Protein AF-A0A812VKS5-F1 (afdb_monomer_lite)

Radius of gyration: 19.55 Å; chains: 1; bounding box: 47×55×47 Å

Sequence (262 aa):
MAFNDPPGEMLHIVLSLLRARLVDVDRLVSVAGSMTALNLLTAVNPRRLHFFDMNPCAILWGKMLCELILLSSTPQEFISRLFARSVAEFECDAGQLTFRNQEKFLLRPVSAAMREETRQALSDEAASVYLHILSGYQDGAVRDGWNTPRIVPCEDRRRLRHSTRCADALELVDDLEHLSFPNDICPTGYRGDGIASFHYGEGWLASSWLYAEVRRKLQETQPTWSSQVDFPAAGPEDLLPDLAGACESPITLLSLDFKQVA

Foldseek 3Di:
DADDDQVVVLVVVLVVCQVVVVAEEQEDEEEQQHVSVLLNLLRHQYLAYAYEYQDVLSLLVSLLLLLLLLVDLALQSSVCLLLQFRQPVCCVVPNHDEPVCQVVRLPDDHDPVSPVVSLVSDDPSSSVSCVPPRVCQSVVQQDPPDLARHETAADPSVVCPPPPPPVVVPPPPPPPPPDPDPPPPPVPPDDPRRYRYPHQCDRCNVTSVSSVSSSVSCVSNVYHYYYSADPPVHDVQSRDPVNPPDDDDCPVVVPPDPPPRD

Secondary structure (DSSP, 8-state):
------HHHHHHHHHHHHHHT--EEEEEEEETTT-THHHHTTT-EEEEEEEEESSHHHHHHHHHHHHHHHH-SSHHHHHHHHHTS-HHHHHHHH-S--TTTHHHHHTSPP-HHHHHHHHHHS-HHHHHHIIIIIHHHHTT---TTSS-SEEESS--GGGGGG----GGGGSS-SS-TT----TT--TT---S--EEE--TTSGGGS-HHHHHHHHHHHHHH--EEEES--TTT--GGGG-TTTS--PPPGGGGTTTSSSS--

pLDDT: mean 78.16, std 23.02, range [28.75, 98.38]

Structure (mmCIF, N/CA/C/O backbone):
data_AF-A0A812VKS5-F1
#
_entry.id   AF-A0A812VKS5-F1
#
loop_
_atom_site.group_PDB
_atom_site.id
_atom_site.type_symbol
_atom_site.label_atom_id
_atom_site.label_alt_id
_atom_site.label_comp_id
_atom_site.label_asym_id
_atom_site.label_entity_id
_atom_site.label_seq_id
_atom_site.pdbx_PDB_ins_code
_atom_site.Cartn_x
_atom_site.Cartn_y
_atom_site.Cartn_z
_atom_site.occupancy
_atom_site.B_iso_or_equiv
_atom_site.auth_seq_id
_atom_site.auth_comp_id
_atom_site.auth_asym_id
_atom_site.auth_atom_id
_atom_site.pdbx_PDB_model_num
ATOM 1 N N . MET A 1 1 ? 7.504 11.772 -3.912 1.00 39.25 1 MET A N 1
ATOM 2 C CA . MET A 1 1 ? 6.627 10.815 -3.203 1.00 39.25 1 MET A CA 1
ATOM 3 C C . MET A 1 1 ? 5.219 10.929 -3.762 1.00 39.25 1 MET A C 1
ATOM 5 O O . MET A 1 1 ? 4.827 12.040 -4.094 1.00 39.25 1 MET A O 1
ATOM 9 N N . ALA A 1 2 ? 4.590 9.764 -3.956 1.00 36.12 2 ALA A N 1
ATOM 10 C CA . ALA A 1 2 ? 3.294 9.438 -4.559 1.00 36.12 2 ALA A CA 1
ATOM 11 C C . ALA A 1 2 ? 2.513 10.564 -5.257 1.00 36.12 2 ALA A C 1
ATOM 13 O O . ALA A 1 2 ? 1.832 11.356 -4.612 1.00 36.12 2 ALA A O 1
ATOM 14 N N . PHE A 1 3 ? 2.516 10.532 -6.590 1.00 44.06 3 PHE A N 1
ATOM 15 C CA . PHE A 1 3 ? 1.356 10.967 -7.360 1.00 44.06 3 PHE A CA 1
ATOM 16 C C . PHE A 1 3 ? 0.518 9.723 -7.628 1.00 44.06 3 PHE A C 1
ATOM 18 O O . PHE A 1 3 ? 1.035 8.723 -8.125 1.00 44.06 3 PHE A O 1
ATOM 25 N N . ASN A 1 4 ? -0.755 9.770 -7.253 1.00 51.66 4 ASN A N 1
ATOM 26 C CA . ASN A 1 4 ? -1.702 8.775 -7.716 1.00 51.66 4 ASN A CA 1
ATOM 27 C C . ASN A 1 4 ? -1.928 9.048 -9.202 1.00 51.66 4 ASN A C 1
ATOM 29 O O . ASN A 1 4 ? -2.463 10.105 -9.548 1.00 51.66 4 ASN A O 1
ATOM 33 N N . ASP A 1 5 ? -1.516 8.120 -10.069 1.00 54.59 5 ASP A N 1
ATOM 34 C CA . ASP A 1 5 ? -1.995 8.128 -11.450 1.00 54.59 5 ASP A CA 1
ATOM 35 C C . ASP A 1 5 ? -3.524 8.215 -11.408 1.00 54.59 5 ASP A C 1
ATOM 37 O O . ASP A 1 5 ? -4.136 7.597 -10.519 1.00 54.59 5 ASP A O 1
ATOM 41 N N . PRO A 1 6 ? -4.168 8.975 -12.311 1.00 63.75 6 PRO A N 1
ATOM 42 C CA . PRO A 1 6 ? -5.616 9.044 -12.345 1.00 63.75 6 PRO A CA 1
ATOM 43 C C . PRO A 1 6 ? -6.181 7.612 -12.299 1.00 63.75 6 PRO A C 1
ATOM 45 O O . PRO A 1 6 ? -5.872 6.806 -13.174 1.00 63.75 6 PRO A O 1
ATOM 48 N N . PRO A 1 7 ? -7.009 7.246 -11.302 1.00 65.06 7 PRO A N 1
ATOM 49 C CA . PRO A 1 7 ? -7.543 5.894 -11.148 1.00 65.06 7 PRO A CA 1
ATOM 50 C C . PRO A 1 7 ? -8.197 5.338 -12.419 1.00 65.06 7 PRO A C 1
ATOM 52 O O . PRO A 1 7 ? -8.197 4.129 -12.640 1.00 65.06 7 PRO A O 1
ATOM 55 N N . GLY A 1 8 ? -8.735 6.221 -13.272 1.00 73.62 8 GLY A N 1
ATOM 56 C CA . GLY A 1 8 ? -9.252 5.864 -14.592 1.00 73.62 8 GLY A CA 1
ATOM 57 C C . GLY A 1 8 ? -8.175 5.349 -15.552 1.00 73.62 8 GLY A C 1
ATOM 58 O O . GLY A 1 8 ? -8.416 4.356 -16.232 1.00 73.62 8 GLY A O 1
ATOM 59 N N . GLU A 1 9 ? -6.992 5.964 -15.573 1.00 79.44 9 GLU A N 1
ATOM 60 C CA . GLU A 1 9 ? -5.850 5.503 -16.369 1.00 79.44 9 GLU A CA 1
ATOM 61 C C . GLU A 1 9 ? -5.342 4.161 -15.853 1.00 79.44 9 GLU A C 1
ATOM 63 O O . GLU A 1 9 ? -5.193 3.225 -16.633 1.00 79.44 9 GLU A O 1
ATOM 68 N N . MET A 1 10 ? -5.182 4.010 -14.536 1.00 84.56 10 MET A N 1
ATOM 69 C CA . MET A 1 10 ? -4.736 2.742 -13.957 1.00 84.56 10 MET A CA 1
ATOM 70 C C . MET A 1 10 ? -5.710 1.596 -14.240 1.00 84.56 10 MET A C 1
ATOM 72 O O . MET A 1 10 ? -5.303 0.518 -14.674 1.00 84.56 10 MET A O 1
ATOM 76 N N . LEU A 1 11 ? -7.013 1.838 -14.072 1.00 84.38 11 LEU A N 1
ATOM 77 C CA . LEU A 1 11 ? -8.040 0.867 -14.436 1.00 84.38 11 LEU A CA 1
ATOM 78 C C . LEU A 1 11 ? -8.008 0.556 -15.939 1.00 84.38 11 LEU A C 1
ATOM 80 O O . LEU A 1 11 ? -8.118 -0.605 -16.327 1.00 84.38 11 LEU A O 1
ATOM 84 N N . HIS A 1 12 ? -7.840 1.572 -16.786 1.00 86.69 12 HIS A N 1
ATOM 85 C CA . HIS A 1 12 ? -7.733 1.388 -18.229 1.00 86.69 12 HIS A CA 1
ATOM 86 C C . HIS A 1 12 ? -6.519 0.531 -18.613 1.00 86.69 12 HIS A C 1
ATOM 88 O O . HIS A 1 12 ? -6.663 -0.375 -19.436 1.00 86.69 12 HIS A O 1
ATOM 94 N N . ILE A 1 13 ? -5.355 0.760 -17.997 1.00 89.62 13 ILE A N 1
ATOM 95 C CA . ILE A 1 13 ? -4.135 -0.030 -18.212 1.00 89.62 13 ILE A CA 1
ATOM 96 C C . ILE A 1 13 ? -4.381 -1.488 -17.814 1.00 89.62 13 ILE A C 1
ATOM 98 O O . ILE A 1 13 ? -4.171 -2.389 -18.626 1.00 89.62 13 ILE A O 1
ATOM 102 N N . VAL A 1 14 ? -4.901 -1.723 -16.606 1.00 90.62 14 VAL A N 1
ATOM 103 C CA . VAL A 1 14 ? -5.234 -3.064 -16.093 1.00 90.62 14 VAL A CA 1
ATOM 104 C C . VAL A 1 14 ? -6.181 -3.798 -17.049 1.00 90.62 14 VAL A C 1
ATOM 106 O O . VAL A 1 14 ? -5.896 -4.921 -17.469 1.00 90.62 14 VAL A O 1
ATOM 109 N N . LEU A 1 15 ? -7.280 -3.159 -17.461 1.00 89.75 15 LEU A N 1
ATOM 110 C CA . LEU A 1 15 ? -8.249 -3.757 -18.385 1.00 89.75 15 LEU A CA 1
ATOM 111 C C . LEU A 1 15 ? -7.653 -4.020 -19.773 1.00 89.75 15 LEU A C 1
ATOM 113 O O . LEU A 1 15 ? -7.973 -5.035 -20.396 1.00 89.75 15 LEU A O 1
ATOM 117 N N . SER A 1 16 ? -6.783 -3.133 -20.256 1.00 92.75 16 SER A N 1
ATOM 118 C CA . SER A 1 16 ? -6.118 -3.282 -21.551 1.00 92.75 16 SER A CA 1
ATOM 119 C C . SER A 1 16 ? -5.146 -4.460 -21.553 1.00 92.75 16 SER A C 1
ATOM 121 O O . SER A 1 16 ? -5.180 -5.263 -22.485 1.00 92.75 16 SER A O 1
ATOM 123 N N . LEU A 1 17 ? -4.351 -4.629 -20.490 1.00 92.75 17 LEU A N 1
ATOM 124 C CA . LEU A 1 17 ? -3.444 -5.770 -20.320 1.00 92.75 17 LEU A CA 1
ATOM 125 C C . LEU A 1 17 ? -4.210 -7.097 -20.279 1.00 92.75 17 LEU A C 1
ATOM 127 O O . LEU A 1 17 ? -3.874 -8.030 -21.014 1.00 92.75 17 LEU A O 1
ATOM 131 N N . LEU A 1 18 ? -5.290 -7.157 -19.491 1.00 91.75 18 LEU A N 1
ATOM 132 C CA . LEU A 1 18 ? -6.160 -8.334 -19.406 1.00 91.75 18 LEU A CA 1
ATOM 133 C C . LEU A 1 18 ? -6.784 -8.674 -20.766 1.00 91.75 18 LEU A C 1
ATOM 135 O O . LEU A 1 18 ? -6.754 -9.828 -21.196 1.00 91.75 18 LEU A O 1
ATOM 139 N N . ARG A 1 19 ? -7.309 -7.670 -21.481 1.00 94.31 19 ARG A N 1
ATOM 140 C CA . ARG A 1 19 ? -7.913 -7.854 -22.809 1.00 94.31 19 ARG A CA 1
ATOM 141 C C . ARG A 1 19 ? -6.893 -8.324 -23.846 1.00 94.31 19 ARG A C 1
ATOM 143 O O . ARG A 1 19 ? -7.220 -9.180 -24.666 1.00 94.31 19 ARG A O 1
ATOM 150 N N . ALA A 1 20 ? -5.682 -7.776 -23.811 1.00 94.25 20 ALA A N 1
ATOM 151 C CA . ALA A 1 20 ? -4.593 -8.150 -24.707 1.00 94.25 20 ALA A CA 1
ATOM 152 C C . ALA A 1 20 ? -3.932 -9.489 -24.332 1.00 94.25 20 ALA A C 1
ATOM 154 O O . ALA A 1 20 ? -3.102 -9.982 -25.091 1.00 94.25 20 ALA A O 1
ATOM 155 N N . ARG A 1 21 ? -4.306 -10.090 -23.190 1.00 93.25 21 ARG A N 1
ATOM 156 C CA . ARG A 1 21 ? -3.669 -11.285 -22.608 1.00 93.25 21 ARG A CA 1
ATOM 157 C C . ARG A 1 21 ? -2.170 -11.099 -22.350 1.00 93.25 21 ARG A C 1
ATOM 159 O O . ARG A 1 21 ? -1.414 -12.065 -22.353 1.00 93.25 21 ARG A O 1
ATOM 166 N N . LEU A 1 22 ? -1.752 -9.863 -22.088 1.00 92.19 22 LEU A N 1
ATOM 167 C CA . LEU A 1 22 ? -0.388 -9.511 -21.690 1.00 92.19 22 LEU A CA 1
ATOM 168 C C . LEU A 1 22 ? -0.273 -9.577 -20.164 1.00 92.19 22 LEU A C 1
ATOM 170 O O . LEU A 1 22 ? 0.000 -8.580 -19.501 1.00 92.19 22 LEU A O 1
ATOM 174 N N . VAL A 1 23 ? -0.590 -10.749 -19.612 1.00 93.62 23 VAL A N 1
ATOM 175 C CA . VAL A 1 23 ? -0.650 -10.969 -18.161 1.00 93.62 23 VAL A CA 1
ATOM 176 C C . VAL A 1 23 ? 0.665 -11.507 -17.620 1.00 93.62 23 VAL A C 1
ATOM 178 O O . VAL A 1 23 ? 1.094 -11.084 -16.558 1.00 93.62 23 VAL A O 1
ATOM 181 N N . ASP A 1 24 ? 1.363 -12.370 -18.349 1.00 95.56 24 ASP A N 1
ATOM 182 C CA . ASP A 1 24 ? 2.651 -12.899 -17.905 1.00 95.56 24 ASP A CA 1
ATOM 183 C C . ASP A 1 24 ? 3.779 -12.024 -18.450 1.00 95.56 24 ASP A C 1
ATOM 185 O O . ASP A 1 24 ? 3.897 -11.827 -19.661 1.00 95.56 24 ASP A O 1
ATOM 189 N N . VAL A 1 25 ? 4.603 -11.481 -17.553 1.00 93.81 25 VAL A N 1
ATOM 190 C CA . VAL A 1 25 ? 5.702 -10.578 -17.919 1.00 93.81 25 VAL A CA 1
ATOM 191 C C . VAL A 1 25 ? 7.005 -11.051 -17.285 1.00 93.81 25 VAL A C 1
ATO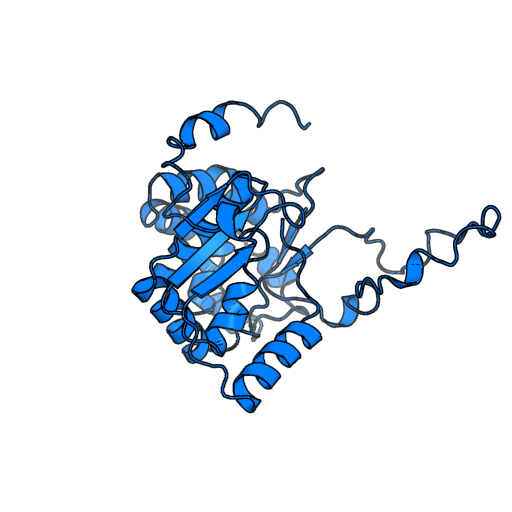M 193 O O . VAL A 1 25 ? 7.036 -11.509 -16.143 1.00 93.81 25 VAL A O 1
ATOM 196 N N . ASP A 1 26 ? 8.120 -10.942 -18.004 1.00 92.88 26 ASP A N 1
ATOM 197 C CA . ASP A 1 26 ? 9.416 -11.352 -17.450 1.00 92.88 26 ASP A CA 1
ATOM 198 C C . ASP A 1 26 ? 9.869 -10.426 -16.315 1.00 92.88 26 ASP A C 1
ATOM 200 O O . ASP A 1 26 ? 10.464 -10.872 -15.331 1.00 92.88 26 ASP A O 1
ATOM 204 N N . ARG A 1 27 ? 9.567 -9.130 -16.424 1.00 92.00 27 ARG A N 1
ATOM 205 C CA . ARG A 1 27 ? 9.946 -8.131 -15.429 1.00 92.00 27 ARG A CA 1
ATOM 206 C C . ARG A 1 27 ? 8.912 -7.014 -15.358 1.00 92.00 27 ARG A C 1
ATOM 208 O O . ARG A 1 27 ? 8.518 -6.477 -16.387 1.00 92.00 27 ARG A O 1
ATOM 215 N N . LEU A 1 28 ? 8.530 -6.638 -14.141 1.00 93.19 28 LEU A N 1
ATOM 216 C CA . LEU A 1 28 ? 7.813 -5.400 -13.849 1.00 93.19 28 LEU A CA 1
ATOM 217 C C . LEU A 1 28 ? 8.767 -4.455 -13.113 1.00 93.19 28 LEU A C 1
ATOM 219 O O . LEU A 1 28 ? 9.315 -4.817 -12.072 1.00 93.19 28 LEU A O 1
ATOM 223 N N . VAL A 1 29 ? 8.973 -3.264 -13.672 1.00 91.81 29 VAL A N 1
ATOM 224 C CA . VAL A 1 29 ? 9.830 -2.218 -13.103 1.00 91.81 29 VAL A CA 1
ATOM 225 C C . VAL A 1 29 ? 8.973 -0.991 -12.827 1.00 91.81 29 VAL A C 1
ATOM 227 O O . VAL A 1 29 ? 8.211 -0.579 -13.698 1.00 91.81 29 VAL A O 1
ATOM 230 N N . SER A 1 30 ? 9.057 -0.429 -11.623 1.00 91.19 30 SER A N 1
ATOM 231 C CA . SER A 1 30 ? 8.209 0.697 -11.220 1.00 91.19 30 SER A CA 1
ATOM 232 C C . SER A 1 30 ? 8.913 1.635 -10.257 1.00 91.19 30 SER A C 1
ATOM 234 O O . SER A 1 30 ? 9.732 1.213 -9.446 1.00 91.19 30 SER A O 1
ATOM 236 N N . VAL A 1 31 ? 8.502 2.901 -10.279 1.00 88.75 31 VAL A N 1
ATOM 237 C CA . VAL A 1 31 ? 8.891 3.869 -9.254 1.00 88.75 31 VAL A CA 1
ATOM 238 C C . VAL A 1 31 ? 8.334 3.428 -7.892 1.00 88.75 31 VAL A C 1
ATOM 240 O O . VAL A 1 31 ? 7.164 3.041 -7.799 1.00 88.75 31 VAL A O 1
ATOM 243 N N . ALA A 1 32 ? 9.155 3.462 -6.839 1.00 87.38 32 ALA A N 1
ATOM 244 C CA . ALA A 1 32 ? 8.762 3.058 -5.487 1.00 87.38 32 ALA A CA 1
ATOM 245 C C . ALA A 1 32 ? 7.828 4.081 -4.829 1.00 87.38 32 ALA A C 1
ATOM 247 O O . ALA A 1 32 ? 6.894 3.712 -4.123 1.00 87.38 32 ALA A O 1
ATOM 248 N N . GLY A 1 33 ? 8.042 5.376 -5.081 1.00 74.69 33 GLY A N 1
ATOM 249 C CA . GLY A 1 33 ? 7.334 6.450 -4.397 1.00 74.69 33 GLY A CA 1
ATOM 250 C C . GLY A 1 33 ? 5.809 6.441 -4.528 1.00 74.69 33 GLY A C 1
ATOM 251 O O . GLY A 1 33 ? 5.164 6.936 -3.608 1.00 74.69 33 GLY A O 1
ATOM 252 N N . SER A 1 34 ? 5.226 5.925 -5.617 1.00 69.50 34 SER A N 1
ATOM 253 C CA . SER A 1 34 ? 3.763 5.817 -5.786 1.00 69.50 34 SER A CA 1
ATOM 254 C C . SER A 1 34 ? 3.206 4.437 -5.448 1.00 69.50 34 SER A C 1
ATOM 256 O O . SER A 1 34 ? 2.005 4.303 -5.228 1.00 69.50 34 SER A O 1
ATOM 258 N N . MET A 1 35 ? 4.053 3.403 -5.433 1.00 83.81 35 MET A N 1
ATOM 259 C CA . MET A 1 35 ? 3.640 1.998 -5.354 1.00 83.81 35 MET A CA 1
ATOM 260 C C . MET A 1 35 ? 2.532 1.627 -6.362 1.00 83.81 35 MET A C 1
ATOM 262 O O . MET A 1 35 ? 1.803 0.654 -6.159 1.00 83.81 35 MET A O 1
ATOM 266 N N . THR A 1 36 ? 2.419 2.356 -7.483 1.00 82.69 36 THR A N 1
ATOM 267 C CA . THR A 1 36 ? 1.403 2.121 -8.521 1.00 82.69 36 THR A CA 1
ATOM 268 C C . THR A 1 36 ? 1.425 0.668 -9.011 1.00 82.69 36 THR A C 1
ATOM 270 O O . THR A 1 36 ? 0.373 0.086 -9.289 1.00 82.69 36 THR A O 1
ATOM 273 N N . ALA A 1 37 ? 2.609 0.045 -9.055 1.00 91.06 37 ALA A N 1
ATOM 274 C CA . ALA A 1 37 ? 2.777 -1.356 -9.430 1.00 91.06 37 ALA A CA 1
ATOM 275 C C . ALA A 1 37 ? 1.860 -2.320 -8.670 1.00 91.06 37 ALA A C 1
ATOM 277 O O . ALA A 1 37 ? 1.471 -3.332 -9.243 1.00 91.06 37 ALA A O 1
ATOM 278 N N . LEU A 1 38 ? 1.467 -2.018 -7.426 1.00 94.19 38 LEU A N 1
ATOM 279 C CA . LEU A 1 38 ? 0.545 -2.866 -6.665 1.00 94.19 38 LEU A CA 1
ATOM 280 C C . LEU A 1 38 ? -0.802 -3.035 -7.384 1.00 94.19 38 LEU A C 1
ATOM 282 O O . LEU A 1 38 ? -1.361 -4.128 -7.389 1.00 94.19 38 LEU A O 1
ATOM 286 N N . ASN A 1 39 ? -1.290 -1.996 -8.069 1.00 92.75 39 ASN A N 1
ATOM 287 C CA . ASN A 1 39 ? -2.481 -2.107 -8.910 1.00 92.75 39 ASN A CA 1
ATOM 288 C C . ASN A 1 39 ? -2.221 -2.956 -10.157 1.00 92.75 39 ASN A C 1
ATOM 290 O O . ASN A 1 39 ? -3.064 -3.771 -10.523 1.00 92.75 39 ASN A O 1
ATOM 294 N N . LEU A 1 40 ? -1.050 -2.831 -10.786 1.00 94.06 40 LEU A N 1
ATOM 295 C CA . LEU A 1 40 ? -0.693 -3.656 -11.945 1.00 94.06 40 LEU A CA 1
ATOM 296 C C . LEU A 1 40 ? -0.587 -5.139 -11.575 1.00 94.06 40 LEU A C 1
ATOM 298 O O . LEU A 1 40 ? -1.038 -5.987 -12.342 1.00 94.06 40 LEU A O 1
ATOM 302 N N . LEU A 1 41 ? -0.089 -5.462 -10.378 1.00 96.00 41 LEU A N 1
ATOM 303 C CA . LEU A 1 41 ? -0.018 -6.833 -9.860 1.00 96.00 41 LEU A CA 1
ATOM 304 C C . LEU A 1 41 ? -1.394 -7.508 -9.727 1.00 96.00 41 LEU A C 1
ATOM 306 O O . LEU A 1 41 ? -1.455 -8.726 -9.575 1.00 96.00 41 LEU A O 1
ATOM 310 N N . THR A 1 42 ? -2.506 -6.776 -9.838 1.00 95.06 42 THR A N 1
ATOM 311 C CA . THR A 1 42 ? -3.843 -7.388 -9.940 1.00 95.06 42 THR A CA 1
ATOM 312 C C . THR A 1 42 ? -4.110 -8.034 -11.304 1.00 95.06 42 THR A C 1
ATOM 314 O O . THR A 1 42 ? -4.932 -8.943 -11.392 1.00 95.06 42 THR A O 1
ATOM 317 N N . ALA A 1 43 ? -3.402 -7.611 -12.357 1.00 94.12 43 ALA A N 1
ATOM 318 C CA . ALA A 1 43 ? -3.543 -8.135 -13.716 1.00 94.12 43 ALA A CA 1
ATOM 319 C C . ALA A 1 43 ? -2.314 -8.895 -14.213 1.00 94.12 43 ALA A C 1
ATOM 321 O O . ALA A 1 43 ? -2.477 -9.860 -14.957 1.00 94.12 43 ALA A O 1
ATOM 322 N N . VAL A 1 44 ? -1.104 -8.478 -13.826 1.00 96.00 44 VAL A N 1
ATOM 323 C CA . VAL A 1 44 ? 0.134 -9.080 -14.336 1.00 96.00 44 VAL A CA 1
ATOM 324 C C . VAL A 1 44 ? 0.789 -10.039 -13.346 1.00 96.00 44 VAL A C 1
ATOM 326 O O . VAL A 1 44 ? 0.691 -9.864 -12.131 1.00 96.00 44 VAL A O 1
ATOM 329 N N . ASN A 1 45 ? 1.489 -11.039 -13.873 1.00 96.56 45 ASN A N 1
ATOM 330 C CA . ASN A 1 45 ? 2.280 -12.044 -13.173 1.00 96.56 45 ASN A CA 1
ATOM 331 C C . ASN A 1 45 ? 3.758 -11.857 -13.554 1.00 96.56 45 ASN A C 1
ATOM 333 O O . ASN A 1 45 ? 4.245 -12.496 -14.492 1.00 96.56 45 ASN A O 1
ATOM 337 N N . PRO A 1 46 ? 4.482 -10.946 -12.886 1.00 96.50 46 PRO A N 1
ATOM 338 C CA . PRO A 1 46 ? 5.888 -10.746 -13.181 1.00 96.50 46 PRO A CA 1
ATOM 339 C C . PRO A 1 46 ? 6.745 -11.890 -12.638 1.00 96.50 46 PRO A C 1
ATOM 341 O O . PRO A 1 46 ? 6.583 -12.287 -11.487 1.00 96.50 46 PRO A O 1
ATOM 344 N N . ARG A 1 47 ? 7.722 -12.364 -13.422 1.00 95.12 47 ARG A N 1
ATOM 345 C CA . ARG A 1 47 ? 8.781 -13.256 -12.905 1.00 95.12 47 ARG A CA 1
ATOM 346 C C . ARG A 1 47 ? 9.769 -12.516 -12.005 1.00 95.12 47 ARG A C 1
ATOM 348 O O . ARG A 1 47 ? 10.331 -13.111 -11.092 1.00 95.12 47 ARG A O 1
ATOM 355 N N . ARG A 1 48 ? 10.005 -11.231 -12.280 1.00 94.25 48 ARG A N 1
ATOM 356 C CA . ARG A 1 48 ? 10.868 -10.343 -11.489 1.00 94.25 48 ARG A CA 1
ATOM 357 C C . ARG A 1 48 ? 10.158 -9.022 -11.221 1.00 94.25 48 ARG A C 1
ATOM 359 O O . ARG A 1 48 ? 9.599 -8.431 -12.144 1.00 94.25 48 ARG A O 1
ATOM 366 N N . LEU A 1 49 ? 10.238 -8.538 -9.988 1.00 94.81 49 LEU A N 1
ATOM 367 C CA . LEU A 1 49 ? 9.718 -7.234 -9.587 1.00 94.81 49 LEU A CA 1
ATOM 368 C C . LEU A 1 49 ? 10.873 -6.351 -9.106 1.00 94.81 49 LEU A C 1
ATOM 370 O O . LEU A 1 49 ? 11.676 -6.767 -8.268 1.00 94.81 49 LEU A O 1
ATOM 374 N N . HIS A 1 50 ? 10.975 -5.151 -9.669 1.00 93.88 50 HIS A N 1
ATOM 375 C CA . HIS A 1 50 ? 11.999 -4.177 -9.310 1.00 93.88 50 HIS A CA 1
ATOM 376 C C . HIS A 1 50 ? 11.370 -2.814 -9.040 1.00 93.88 50 HIS A C 1
ATOM 378 O O . HIS A 1 50 ? 10.602 -2.299 -9.855 1.00 93.88 50 HIS A O 1
ATOM 384 N N . PHE A 1 51 ? 11.726 -2.230 -7.905 1.00 93.62 51 PHE A N 1
ATOM 385 C CA . PHE A 1 51 ? 11.345 -0.881 -7.534 1.00 93.62 51 PHE A CA 1
ATOM 386 C C . PHE A 1 51 ? 12.561 0.033 -7.552 1.00 93.62 51 PHE A C 1
ATOM 388 O O . PHE A 1 51 ? 13.625 -0.331 -7.059 1.00 93.62 51 PHE A O 1
ATOM 395 N N . PHE A 1 52 ? 12.401 1.239 -8.077 1.00 91.75 52 PHE A N 1
ATOM 396 C CA . PHE A 1 52 ? 13.469 2.232 -8.083 1.00 91.75 52 PHE A CA 1
ATOM 397 C C . PHE A 1 52 ? 12.938 3.616 -7.719 1.00 91.75 52 PHE A C 1
ATOM 399 O O . PHE A 1 52 ? 11.749 3.884 -7.857 1.00 91.75 52 PHE A O 1
ATOM 406 N N . ASP A 1 53 ? 13.788 4.502 -7.218 1.00 89.56 53 ASP A N 1
ATOM 407 C CA . ASP A 1 53 ? 13.424 5.897 -6.969 1.00 89.56 53 ASP A CA 1
ATOM 408 C C . ASP A 1 53 ? 14.694 6.739 -6.824 1.00 89.56 53 ASP A C 1
ATOM 410 O O . ASP A 1 53 ? 15.685 6.288 -6.242 1.00 89.56 53 ASP A O 1
ATOM 414 N N . MET A 1 54 ? 14.657 7.981 -7.303 1.00 85.81 54 MET A N 1
ATOM 415 C CA . MET A 1 54 ? 15.736 8.938 -7.061 1.00 85.81 54 MET A CA 1
ATOM 416 C C . MET A 1 54 ? 15.849 9.254 -5.564 1.00 85.81 54 MET A C 1
ATOM 418 O O . MET A 1 54 ? 16.948 9.461 -5.058 1.00 85.81 54 MET A O 1
ATOM 422 N N . ASN A 1 55 ? 14.723 9.260 -4.841 1.00 84.94 55 ASN A N 1
ATOM 423 C CA . ASN A 1 55 ? 14.668 9.547 -3.416 1.00 84.94 55 ASN A CA 1
ATOM 424 C C . ASN A 1 55 ? 14.896 8.269 -2.578 1.00 84.94 55 ASN A C 1
ATOM 426 O O . ASN A 1 55 ? 14.006 7.414 -2.515 1.00 84.94 55 ASN A O 1
ATOM 430 N N . PRO A 1 56 ? 16.012 8.151 -1.830 1.00 86.88 56 PRO A N 1
ATOM 431 C CA . PRO A 1 56 ? 16.266 6.988 -0.976 1.00 86.88 56 PRO A CA 1
ATOM 432 C C . PRO A 1 56 ? 15.177 6.757 0.082 1.00 86.88 56 PRO A C 1
ATOM 434 O O . PRO A 1 56 ? 14.856 5.614 0.405 1.00 86.88 56 PRO A O 1
ATOM 437 N N . CYS A 1 57 ? 14.544 7.821 0.584 1.00 86.44 57 CYS A N 1
ATOM 438 C CA . CYS A 1 57 ? 13.449 7.704 1.546 1.00 86.44 57 CYS A CA 1
ATOM 439 C C . CYS A 1 57 ? 12.211 7.032 0.938 1.00 86.44 57 CYS A C 1
ATOM 441 O O . CYS A 1 57 ? 11.480 6.358 1.659 1.00 86.44 57 CYS A O 1
ATOM 443 N N . ALA A 1 58 ? 11.976 7.176 -0.371 1.00 87.00 58 ALA A N 1
ATOM 444 C CA . ALA A 1 58 ? 10.878 6.493 -1.053 1.00 87.00 58 ALA A CA 1
ATOM 445 C C . ALA A 1 58 ? 11.133 4.981 -1.173 1.00 87.00 58 ALA A C 1
ATOM 447 O O . ALA A 1 58 ? 10.197 4.197 -1.036 1.00 87.00 58 ALA A O 1
ATOM 448 N N . ILE A 1 59 ? 12.394 4.566 -1.342 1.00 90.75 59 ILE A N 1
ATOM 449 C CA . ILE A 1 59 ? 12.788 3.150 -1.300 1.00 90.75 59 ILE A CA 1
ATOM 450 C C . ILE A 1 59 ? 12.550 2.560 0.086 1.00 90.75 59 ILE A C 1
ATOM 452 O O . ILE A 1 59 ? 11.896 1.528 0.214 1.00 90.75 59 ILE A O 1
ATOM 456 N N . LEU A 1 60 ? 13.035 3.234 1.129 1.00 91.88 60 LEU A N 1
ATOM 457 C CA . LEU A 1 60 ? 12.838 2.807 2.515 1.00 91.88 60 LEU A CA 1
ATOM 458 C C . LEU A 1 60 ? 11.349 2.719 2.882 1.00 91.88 60 LEU A C 1
ATOM 460 O O . LEU A 1 60 ? 10.904 1.747 3.492 1.00 91.88 60 LEU A O 1
ATOM 464 N N . TRP A 1 61 ? 10.563 3.706 2.451 1.00 91.06 61 TRP A N 1
ATOM 465 C CA . TRP A 1 61 ? 9.110 3.705 2.588 1.00 91.06 61 TRP A CA 1
ATOM 466 C C . TRP A 1 61 ? 8.451 2.531 1.852 1.00 91.06 61 TRP A C 1
ATOM 468 O O . TRP A 1 61 ? 7.636 1.827 2.443 1.00 91.06 61 TRP A O 1
ATOM 478 N N . GLY A 1 62 ? 8.822 2.285 0.592 1.00 93.06 62 GLY A N 1
ATOM 479 C CA . GLY A 1 62 ? 8.295 1.182 -0.213 1.00 93.06 62 GLY A CA 1
ATOM 480 C C . GLY A 1 62 ? 8.608 -0.193 0.383 1.00 93.06 62 GLY A C 1
ATOM 481 O O . GLY A 1 62 ? 7.720 -1.042 0.450 1.00 93.06 62 GLY A O 1
ATOM 482 N N . LYS A 1 63 ? 9.830 -0.395 0.894 1.00 95.31 63 LYS A N 1
ATOM 483 C CA . LYS A 1 63 ? 10.217 -1.613 1.624 1.00 95.31 63 LYS A CA 1
ATOM 484 C C . LYS A 1 63 ? 9.340 -1.835 2.858 1.00 95.31 63 LYS A C 1
ATOM 486 O O . LYS A 1 63 ? 8.764 -2.909 3.009 1.00 95.31 63 LYS A O 1
ATOM 491 N N . MET A 1 64 ? 9.187 -0.805 3.695 1.00 96.19 64 MET A N 1
ATOM 492 C CA . MET A 1 64 ? 8.339 -0.862 4.890 1.00 96.19 64 MET A CA 1
ATOM 493 C C . MET A 1 64 ? 6.874 -1.156 4.530 1.00 96.19 64 MET A C 1
ATOM 495 O O . MET A 1 64 ? 6.248 -2.004 5.163 1.00 96.19 64 MET A O 1
ATOM 499 N N . LEU A 1 65 ? 6.337 -0.538 3.469 1.00 96.00 65 LEU A N 1
ATOM 500 C CA . LEU A 1 65 ? 4.992 -0.844 2.972 1.00 96.00 65 LEU A CA 1
ATOM 501 C C . LEU A 1 65 ? 4.857 -2.301 2.515 1.00 96.00 65 LEU A C 1
ATOM 503 O O . LEU A 1 65 ? 3.862 -2.941 2.847 1.00 96.00 65 LEU A O 1
ATOM 507 N N . CYS A 1 66 ? 5.835 -2.839 1.784 1.00 97.19 66 CYS A N 1
ATOM 508 C CA . CYS A 1 66 ? 5.840 -4.248 1.390 1.00 97.19 66 CYS A CA 1
ATOM 509 C C . CYS A 1 66 ? 5.829 -5.177 2.610 1.00 97.19 66 CYS A C 1
ATOM 511 O O . CYS A 1 66 ? 5.056 -6.133 2.626 1.00 97.19 66 CYS A O 1
ATOM 513 N N . GLU A 1 67 ? 6.611 -4.886 3.653 1.00 98.06 67 GLU A N 1
ATOM 514 C CA . GLU A 1 67 ? 6.566 -5.666 4.895 1.00 98.06 67 GLU A CA 1
ATOM 515 C C . GLU A 1 67 ? 5.200 -5.582 5.582 1.00 98.06 67 GLU A C 1
ATOM 517 O O . GLU A 1 67 ? 4.646 -6.615 5.954 1.00 98.06 67 GLU A O 1
ATOM 522 N N . LEU A 1 68 ? 4.595 -4.392 5.673 1.00 97.75 68 LEU A N 1
ATOM 523 C CA . LEU A 1 68 ? 3.231 -4.248 6.195 1.00 97.75 68 LEU A CA 1
ATOM 524 C C . LEU A 1 68 ? 2.213 -5.064 5.386 1.00 97.75 68 LEU A C 1
ATOM 526 O O . LEU A 1 68 ? 1.316 -5.667 5.971 1.00 97.75 68 LEU A O 1
ATOM 530 N N . ILE A 1 69 ? 2.351 -5.118 4.057 1.00 97.88 69 ILE A N 1
ATOM 531 C CA . ILE A 1 69 ? 1.485 -5.940 3.200 1.00 97.88 69 ILE A CA 1
ATOM 532 C C . ILE A 1 69 ? 1.672 -7.433 3.494 1.00 97.88 69 ILE A C 1
ATOM 534 O O . ILE A 1 69 ? 0.706 -8.188 3.541 1.00 97.88 69 ILE A O 1
ATOM 538 N N . LEU A 1 70 ? 2.908 -7.882 3.701 1.00 98.12 70 LEU A N 1
ATOM 539 C CA . LEU A 1 70 ? 3.193 -9.286 4.000 1.00 98.12 70 LEU A CA 1
ATOM 540 C C . LEU A 1 70 ? 2.734 -9.686 5.414 1.00 98.12 70 LEU A C 1
ATOM 542 O O . LEU A 1 70 ? 2.282 -10.822 5.600 1.00 98.12 70 LEU A O 1
ATOM 546 N N . LEU A 1 71 ? 2.798 -8.759 6.374 1.00 98.12 71 LEU A N 1
ATOM 547 C CA . LEU A 1 71 ? 2.342 -8.932 7.758 1.00 98.12 71 LEU A CA 1
ATOM 548 C C . LEU A 1 71 ? 0.817 -8.970 7.904 1.00 98.12 71 LEU A C 1
ATOM 550 O O . LEU A 1 71 ? 0.306 -9.576 8.845 1.00 98.12 71 LEU A O 1
ATOM 554 N N . SER A 1 72 ? 0.088 -8.314 7.008 1.00 98.31 72 SER A N 1
ATOM 555 C CA . SER A 1 72 ? -1.370 -8.251 7.045 1.00 98.31 72 SER A CA 1
ATOM 556 C C . SER A 1 72 ? -2.003 -9.337 6.175 1.00 98.31 72 SER A C 1
ATOM 558 O O . SER A 1 72 ? -1.533 -9.654 5.086 1.00 98.31 72 SER A O 1
ATOM 560 N N . SER A 1 73 ? -3.097 -9.924 6.656 1.00 97.38 73 SER A N 1
ATOM 561 C CA . SER A 1 73 ? -3.849 -10.965 5.941 1.00 97.38 73 SER A CA 1
ATOM 562 C C . SER A 1 73 ? -4.994 -10.389 5.109 1.00 97.38 73 SER A C 1
ATOM 564 O O . SER A 1 73 ? -5.474 -11.034 4.177 1.00 97.38 73 SER A O 1
ATOM 566 N N . THR A 1 74 ? -5.446 -9.175 5.437 1.00 98.31 74 THR A N 1
ATOM 567 C CA . THR A 1 74 ? -6.585 -8.512 4.793 1.00 98.31 74 THR A CA 1
ATOM 568 C C . THR A 1 74 ? -6.304 -7.028 4.518 1.00 98.31 74 THR A C 1
ATOM 570 O O . THR A 1 74 ? -5.468 -6.423 5.198 1.00 98.31 74 THR A O 1
ATOM 573 N N . PRO A 1 75 ? -7.046 -6.393 3.584 1.00 97.88 75 PRO A N 1
ATOM 574 C CA . PRO A 1 75 ? -6.996 -4.942 3.385 1.00 97.88 75 PRO A CA 1
ATOM 575 C C . PRO A 1 75 ? -7.266 -4.151 4.670 1.00 97.88 75 PRO A C 1
ATOM 577 O O . PRO A 1 75 ? -6.612 -3.143 4.932 1.00 97.88 75 PRO A O 1
ATOM 580 N N . GLN A 1 76 ? -8.222 -4.619 5.481 1.00 98.00 76 GLN A N 1
ATOM 581 C CA . GLN A 1 76 ? -8.588 -4.002 6.755 1.00 98.00 76 GLN A CA 1
ATOM 582 C C . GLN A 1 76 ? -7.417 -4.028 7.734 1.00 98.00 76 GLN A C 1
ATOM 584 O O . GLN A 1 76 ? -7.114 -3.000 8.335 1.00 98.00 76 GLN A O 1
ATOM 589 N N . GLU A 1 77 ? -6.736 -5.166 7.884 1.00 98.31 77 GLU A N 1
ATOM 590 C CA . GLU A 1 77 ? -5.556 -5.275 8.747 1.00 98.31 77 GLU A CA 1
ATOM 591 C C . GLU A 1 77 ? -4.424 -4.366 8.273 1.00 98.31 77 GLU A C 1
ATOM 593 O O . GLU A 1 77 ? -3.818 -3.679 9.092 1.00 98.31 77 GLU A O 1
ATOM 598 N N . PHE A 1 78 ? -4.177 -4.315 6.962 1.00 98.12 78 PHE A N 1
ATOM 599 C CA . PHE A 1 78 ? -3.143 -3.458 6.386 1.00 98.12 78 PHE A CA 1
ATOM 600 C C . PHE A 1 78 ? -3.383 -1.985 6.705 1.00 98.12 78 PHE A C 1
ATOM 602 O O . PHE A 1 78 ? -2.521 -1.328 7.289 1.00 98.12 78 PHE A O 1
ATOM 609 N N . ILE A 1 79 ? -4.577 -1.474 6.391 1.00 97.94 79 ILE A N 1
ATOM 610 C CA . ILE A 1 79 ? -4.941 -0.088 6.704 1.00 97.94 79 ILE A CA 1
ATOM 611 C C . ILE A 1 79 ? -4.959 0.140 8.215 1.00 97.94 79 ILE A C 1
ATOM 613 O O . ILE A 1 79 ? -4.540 1.203 8.673 1.00 97.94 79 ILE A O 1
ATOM 617 N N . SER A 1 80 ? -5.367 -0.859 9.001 1.00 98.31 80 SER A N 1
ATOM 618 C CA . SER A 1 80 ? -5.364 -0.730 10.454 1.00 98.31 80 SER A CA 1
ATOM 619 C C . SER A 1 80 ? -3.958 -0.514 10.995 1.00 98.31 80 SER A C 1
ATOM 621 O O . SER A 1 80 ? -3.749 0.437 11.743 1.00 98.31 80 SER A O 1
ATOM 623 N N . ARG A 1 81 ? -2.978 -1.321 10.567 1.00 97.88 81 ARG A N 1
ATOM 624 C CA . ARG A 1 81 ? -1.565 -1.164 10.949 1.00 97.88 81 ARG A CA 1
ATOM 625 C C . ARG A 1 81 ? -0.982 0.154 10.444 1.00 97.88 81 ARG A C 1
ATOM 627 O O . ARG A 1 81 ? -0.329 0.870 11.196 1.00 97.88 81 ARG A O 1
ATOM 634 N N . LEU A 1 82 ? -1.279 0.512 9.197 1.00 96.06 82 LEU A N 1
ATOM 635 C CA . LEU A 1 82 ? -0.782 1.728 8.560 1.00 96.06 82 LEU A CA 1
ATOM 636 C C . LEU A 1 82 ? -1.233 3.004 9.287 1.00 96.06 82 LEU A C 1
ATOM 638 O O . LEU A 1 82 ? -0.435 3.920 9.470 1.00 96.06 82 LEU A O 1
ATOM 642 N N . PHE A 1 83 ? -2.482 3.057 9.755 1.00 96.88 83 PHE A N 1
ATOM 643 C CA . PHE A 1 83 ? -3.028 4.204 10.492 1.00 96.88 83 PHE A CA 1
ATOM 644 C C . PHE A 1 83 ? -3.033 4.016 12.015 1.00 96.88 83 PHE A C 1
ATOM 646 O O . PHE A 1 83 ? -3.447 4.928 12.734 1.00 96.88 83 PHE A O 1
ATOM 653 N N . ALA A 1 84 ? -2.592 2.852 12.497 1.00 97.62 84 ALA A N 1
ATOM 654 C CA . ALA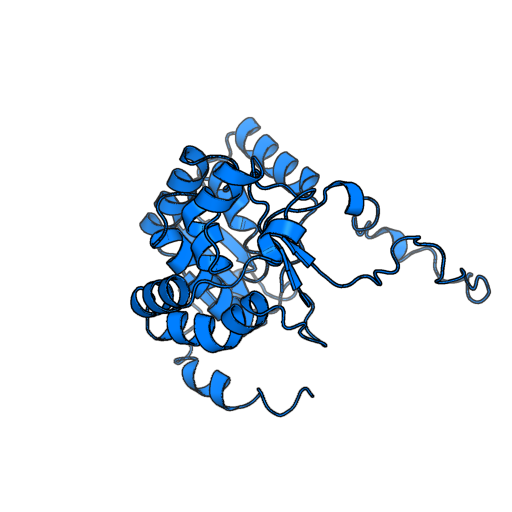 A 1 84 ? -2.683 2.395 13.880 1.00 97.62 84 ALA A CA 1
ATOM 655 C C . ALA A 1 84 ? -4.081 2.596 14.505 1.00 97.62 84 ALA A C 1
ATOM 657 O O . ALA A 1 84 ? -4.230 3.046 15.642 1.00 97.62 84 ALA A O 1
ATOM 658 N N . ARG A 1 85 ? -5.128 2.287 13.736 1.00 97.88 85 ARG A N 1
ATOM 659 C CA . ARG A 1 85 ? -6.545 2.439 14.105 1.00 97.88 85 ARG A CA 1
ATOM 660 C C . ARG A 1 85 ? -7.328 1.270 13.530 1.00 97.88 85 ARG A C 1
ATOM 662 O O . ARG A 1 85 ? -7.192 0.985 12.350 1.00 97.88 85 ARG A O 1
ATOM 669 N N . SER A 1 86 ? -8.170 0.617 14.325 1.00 97.94 86 SER A N 1
ATOM 670 C CA . SER A 1 86 ? -8.927 -0.548 13.853 1.00 97.94 86 SER A CA 1
ATOM 671 C C . SER A 1 86 ? -9.976 -0.153 12.807 1.00 97.94 86 SER A C 1
ATOM 673 O O . SER A 1 86 ? -10.957 0.528 13.117 1.00 97.94 86 SER A O 1
ATOM 675 N N . VAL A 1 87 ? -9.775 -0.588 11.560 1.00 98.12 87 VAL A N 1
ATOM 676 C CA . VAL A 1 87 ? -10.768 -0.436 10.485 1.00 98.12 87 VAL A CA 1
ATOM 677 C C . VAL A 1 87 ? -11.994 -1.290 10.781 1.00 98.12 87 VAL A C 1
ATOM 679 O O . VAL A 1 87 ? -13.106 -0.811 10.612 1.00 98.12 87 VAL A O 1
ATOM 682 N N . ALA A 1 88 ? -11.811 -2.511 11.287 1.00 97.44 88 ALA A N 1
ATOM 683 C CA . ALA A 1 88 ? -12.920 -3.407 11.608 1.00 97.44 88 ALA A CA 1
ATOM 684 C C . ALA A 1 88 ? -13.865 -2.799 12.659 1.00 97.44 88 ALA A C 1
ATOM 686 O O . ALA A 1 88 ? -15.075 -2.766 12.455 1.00 97.44 88 ALA A O 1
ATOM 687 N N . GLU A 1 89 ? -13.321 -2.244 13.748 1.00 97.81 89 GLU A N 1
ATOM 688 C CA . GLU A 1 89 ? -14.131 -1.546 14.758 1.00 97.81 89 GLU A CA 1
ATOM 689 C C . GLU A 1 89 ? -14.816 -0.310 14.173 1.00 97.81 89 GLU A C 1
ATOM 691 O O . GLU A 1 89 ? -15.974 -0.036 14.475 1.00 97.81 89 GLU A O 1
ATOM 696 N N . PHE A 1 90 ? -14.121 0.445 13.319 1.00 98.31 90 PHE A N 1
ATOM 697 C CA . PHE A 1 90 ? -14.727 1.596 12.658 1.00 98.31 90 PHE A CA 1
ATOM 698 C C . PHE A 1 90 ? -15.902 1.197 11.769 1.00 98.31 90 PHE A C 1
ATOM 700 O O . PHE A 1 90 ? -16.951 1.837 11.829 1.00 98.31 90 PHE A O 1
ATOM 707 N N . GLU A 1 91 ? -15.744 0.146 10.969 1.00 97.75 91 GLU A N 1
ATOM 708 C CA . GLU A 1 91 ? -16.771 -0.296 10.032 1.00 97.75 91 GLU A CA 1
ATOM 709 C C . GLU A 1 91 ? -17.985 -0.915 10.731 1.00 97.75 91 GLU A C 1
ATOM 711 O O . GLU A 1 91 ? -19.107 -0.731 10.255 1.00 97.75 91 GLU A O 1
ATOM 716 N N . CYS A 1 92 ? -17.789 -1.553 11.890 1.00 97.38 92 CYS A N 1
ATOM 717 C CA . CYS A 1 92 ? -18.882 -1.986 12.763 1.00 97.38 92 CYS A CA 1
ATOM 718 C C . CYS A 1 92 ? -19.739 -0.807 13.258 1.00 97.38 92 CYS A C 1
ATOM 720 O O . CYS A 1 92 ? -20.963 -0.917 13.292 1.00 97.38 92 CYS A O 1
ATOM 722 N N . ASP A 1 93 ? -19.116 0.321 13.610 1.00 96.56 93 ASP A N 1
ATOM 723 C CA . ASP A 1 93 ? -19.818 1.461 14.213 1.00 96.56 93 ASP A CA 1
ATOM 724 C C . ASP A 1 93 ? -20.398 2.442 13.181 1.00 96.56 93 ASP A C 1
ATOM 726 O O . ASP A 1 93 ? -21.464 3.026 13.384 1.00 96.56 93 ASP A O 1
ATOM 730 N N . ALA A 1 94 ? -19.661 2.698 12.097 1.00 95.88 94 ALA A N 1
ATOM 731 C CA . ALA A 1 94 ? -19.911 3.805 11.171 1.00 95.88 94 ALA A CA 1
ATOM 732 C C . ALA A 1 94 ? -20.198 3.355 9.728 1.00 95.88 94 ALA A C 1
ATOM 734 O O . ALA A 1 94 ? -20.344 4.207 8.840 1.00 95.88 94 ALA A O 1
ATOM 735 N N . GLY A 1 95 ? -20.290 2.041 9.499 1.00 96.25 95 GLY A N 1
ATOM 736 C CA . GLY A 1 95 ? -20.349 1.436 8.172 1.00 96.25 95 GLY A CA 1
ATOM 737 C C . GLY A 1 95 ? -18.998 1.469 7.453 1.00 96.25 95 GLY A C 1
ATOM 738 O O . GLY A 1 95 ? -18.023 2.020 7.960 1.00 96.25 95 GLY A O 1
ATOM 739 N N . GLN A 1 96 ? -18.954 0.891 6.250 1.00 96.75 96 GLN A N 1
ATOM 740 C CA . GLN A 1 96 ? -17.730 0.745 5.453 1.00 96.75 96 GLN A CA 1
ATOM 741 C C . GLN A 1 96 ? -16.907 2.045 5.387 1.00 96.75 96 GLN A C 1
ATOM 743 O O . GLN A 1 96 ? -17.458 3.137 5.195 1.00 96.75 96 GLN A O 1
ATOM 748 N N . LEU A 1 97 ? -15.585 1.934 5.532 1.00 96.88 97 LEU A N 1
ATOM 749 C CA . LEU A 1 97 ? -14.679 3.069 5.426 1.00 96.88 97 LEU A CA 1
ATOM 750 C C . LEU A 1 97 ? -14.617 3.534 3.966 1.00 96.88 97 LEU A C 1
ATOM 752 O O . LEU A 1 97 ? -14.343 2.768 3.048 1.00 96.88 97 LEU A O 1
ATOM 756 N N . THR A 1 98 ? -14.911 4.812 3.758 1.00 94.69 98 THR A N 1
ATOM 757 C CA . THR A 1 98 ? -14.986 5.476 2.455 1.00 94.69 98 THR A CA 1
ATOM 758 C C . THR A 1 98 ? -14.414 6.884 2.558 1.00 94.69 98 THR A C 1
ATOM 760 O O . THR A 1 98 ? -14.282 7.450 3.646 1.00 94.69 98 THR A O 1
ATOM 763 N N . PHE A 1 99 ? -14.189 7.542 1.419 1.00 90.75 99 PHE A N 1
ATOM 764 C CA . PHE A 1 99 ? -13.736 8.936 1.413 1.00 90.75 99 PHE A CA 1
ATOM 765 C C . PHE A 1 99 ? -14.695 9.902 2.143 1.00 90.75 99 PHE A C 1
ATOM 767 O O . PHE A 1 99 ? -14.278 10.975 2.571 1.00 90.75 99 PHE A O 1
ATOM 774 N N . ARG A 1 100 ? -15.983 9.543 2.289 1.00 92.12 100 ARG A N 1
ATOM 775 C CA . ARG A 1 100 ? -17.007 10.385 2.934 1.00 92.12 100 ARG A CA 1
ATOM 776 C C . ARG A 1 100 ? -16.938 10.353 4.457 1.00 92.12 100 ARG A C 1
ATOM 778 O O . ARG A 1 100 ? -17.335 11.324 5.094 1.00 92.12 100 ARG A O 1
ATOM 785 N N . ASN A 1 101 ? -16.495 9.239 5.039 1.00 95.56 101 ASN A N 1
ATOM 786 C CA . ASN A 1 101 ? -16.432 9.046 6.490 1.00 95.56 101 ASN A CA 1
ATOM 787 C C . ASN A 1 101 ? -14.996 8.868 7.018 1.00 95.56 101 ASN A C 1
ATOM 789 O O . ASN A 1 101 ? -14.830 8.804 8.233 1.00 95.56 101 ASN A O 1
ATOM 793 N N . GLN A 1 102 ? -13.965 8.880 6.162 1.00 94.75 102 GLN A N 1
ATOM 794 C CA . GLN A 1 102 ? -12.569 8.697 6.582 1.00 94.75 102 GLN A CA 1
ATOM 795 C C . GLN A 1 102 ? -12.055 9.744 7.575 1.00 94.75 102 GLN A C 1
ATOM 797 O O . GLN A 1 102 ? -11.238 9.408 8.421 1.00 94.75 102 GLN A O 1
ATOM 802 N N . GLU A 1 103 ? -12.553 10.984 7.553 1.00 93.69 103 GLU A N 1
ATOM 803 C CA . GLU A 1 103 ? -12.174 11.974 8.575 1.00 93.69 103 GLU A CA 1
ATOM 804 C C . GLU A 1 103 ? -12.608 11.517 9.976 1.00 93.69 103 GLU A C 1
ATOM 806 O O . GLU A 1 103 ? -11.856 11.655 10.935 1.00 93.69 103 GLU A O 1
ATOM 811 N N . LYS A 1 104 ? -13.775 10.867 10.103 1.00 95.81 104 LYS A N 1
ATOM 812 C CA . LYS A 1 104 ? -14.215 10.283 11.382 1.00 95.81 104 LYS A CA 1
ATOM 813 C C . LYS A 1 104 ? -13.306 9.138 11.824 1.00 95.81 104 LYS A C 1
ATOM 815 O O . LYS A 1 104 ? -13.096 8.965 13.019 1.00 95.81 104 LYS A O 1
ATOM 820 N N . PHE A 1 105 ? -12.788 8.359 10.874 1.00 96.56 105 PHE A N 1
ATOM 821 C CA . PHE A 1 105 ? -11.803 7.317 11.149 1.00 96.56 105 PHE A CA 1
ATOM 822 C C . PHE A 1 105 ? -10.484 7.928 11.631 1.00 96.56 105 PHE A C 1
ATOM 824 O O . PHE A 1 105 ? -9.984 7.534 12.677 1.00 96.56 105 PHE A O 1
ATOM 831 N N . LEU A 1 106 ? -9.963 8.941 10.935 1.00 94.44 106 LEU A N 1
ATOM 832 C CA . LEU A 1 106 ? -8.699 9.604 11.276 1.00 94.44 106 LEU A CA 1
ATOM 833 C C . LEU A 1 106 ? -8.754 10.355 12.617 1.00 94.44 106 LEU A C 1
ATOM 835 O O . LEU A 1 106 ? -7.744 10.431 13.314 1.00 94.44 106 LEU A O 1
ATOM 839 N N . LEU A 1 107 ? -9.932 10.843 13.018 1.00 94.69 107 LEU A N 1
ATOM 840 C CA . LEU A 1 107 ? -10.164 11.449 14.333 1.00 94.69 107 LEU A CA 1
ATOM 841 C C . LEU A 1 107 ? -10.193 10.437 15.490 1.00 94.69 107 LEU A C 1
ATOM 843 O O . LEU A 1 107 ? -10.145 10.853 16.648 1.00 94.69 107 LEU A O 1
ATOM 847 N N . ARG A 1 108 ? -10.273 9.123 15.225 1.00 95.56 108 ARG A N 1
ATOM 848 C CA . ARG A 1 108 ? -10.165 8.123 16.297 1.00 95.56 108 ARG A CA 1
ATOM 849 C C . ARG A 1 108 ? -8.774 8.176 16.934 1.00 95.56 108 ARG A C 1
ATOM 851 O O . ARG A 1 108 ? -7.796 8.438 16.227 1.00 95.56 108 ARG A O 1
ATOM 858 N N . PRO A 1 109 ? -8.663 7.904 18.246 1.00 96.06 109 PRO A N 1
ATOM 859 C CA . PRO A 1 109 ? -7.369 7.834 18.901 1.00 96.06 109 PRO A CA 1
ATOM 860 C C . PRO A 1 109 ? -6.529 6.717 18.286 1.00 96.06 109 PRO A C 1
ATOM 862 O O . PRO A 1 109 ? -7.038 5.656 17.917 1.00 96.06 109 PRO A O 1
ATOM 865 N N . VAL A 1 110 ? -5.229 6.964 18.191 1.00 97.00 110 VAL A N 1
ATOM 866 C CA . VAL A 1 110 ? -4.283 5.951 17.741 1.00 97.00 110 VAL A CA 1
ATOM 867 C C . VAL A 1 110 ? -4.127 4.874 18.814 1.00 97.00 110 VAL A C 1
ATOM 869 O O . VAL A 1 110 ? -3.938 5.175 19.992 1.00 97.00 110 VAL A O 1
ATOM 872 N N . SER A 1 111 ? -4.163 3.608 18.404 1.00 97.88 111 SER A N 1
ATOM 873 C CA . SER A 1 111 ? -3.868 2.469 19.266 1.00 97.88 111 SER A CA 1
ATOM 874 C C . SER A 1 111 ? -2.358 2.314 19.462 1.00 97.88 111 SER A C 1
ATOM 876 O O . SER A 1 111 ? -1.641 1.829 18.583 1.00 97.88 111 SER A O 1
ATOM 878 N N . ALA A 1 112 ? -1.868 2.694 20.645 1.00 96.69 112 ALA A N 1
ATOM 879 C CA . ALA A 1 112 ? -0.466 2.510 21.027 1.00 96.69 112 ALA A CA 1
ATOM 880 C C . ALA A 1 112 ? -0.045 1.030 21.011 1.00 96.69 112 ALA A C 1
ATOM 882 O O . ALA A 1 112 ? 1.060 0.710 20.581 1.00 96.69 112 ALA A O 1
ATOM 883 N N . ALA A 1 113 ? -0.946 0.126 21.412 1.00 97.62 113 ALA A N 1
ATOM 884 C CA . ALA A 1 113 ? -0.704 -1.313 21.366 1.00 97.62 113 ALA A CA 1
ATOM 885 C C . ALA A 1 113 ? -0.491 -1.802 19.925 1.00 97.62 113 ALA A C 1
ATOM 887 O O . ALA A 1 113 ? 0.490 -2.484 19.653 1.00 97.62 113 ALA A O 1
ATOM 888 N N . MET A 1 114 ? -1.350 -1.383 18.987 1.00 97.50 114 MET A N 1
ATOM 889 C CA . MET A 1 114 ? -1.219 -1.752 17.573 1.00 97.50 114 MET A CA 1
ATOM 890 C C . MET A 1 114 ? 0.055 -1.186 16.945 1.00 97.50 114 MET A C 1
ATOM 892 O O . MET A 1 114 ? 0.689 -1.865 16.135 1.00 97.50 114 MET A O 1
ATOM 896 N N . ARG A 1 115 ? 0.448 0.043 17.311 1.00 96.06 115 ARG A N 1
ATOM 897 C CA . ARG A 1 115 ? 1.726 0.618 16.871 1.00 96.06 115 ARG A CA 1
ATOM 898 C C . ARG A 1 115 ? 2.897 -0.246 17.299 1.00 96.06 115 ARG A C 1
ATOM 900 O O . ARG A 1 115 ? 3.742 -0.560 16.469 1.00 96.06 115 ARG A O 1
ATOM 907 N N . GLU A 1 116 ? 2.945 -0.595 18.578 1.00 97.31 116 GLU A N 1
ATOM 908 C CA . GLU A 1 116 ? 4.066 -1.337 19.140 1.00 97.31 116 GLU A CA 1
ATOM 909 C C . GLU A 1 116 ? 4.115 -2.769 18.605 1.00 97.31 116 GLU A C 1
ATOM 911 O O . GLU A 1 116 ? 5.173 -3.217 18.179 1.00 97.31 116 GLU A O 1
ATOM 916 N N . GLU A 1 117 ? 2.969 -3.448 18.521 1.00 97.88 117 GLU A N 1
ATOM 917 C CA . GLU A 1 117 ? 2.865 -4.774 17.906 1.00 97.88 117 GLU A CA 1
ATOM 918 C C . GLU A 1 117 ? 3.346 -4.753 16.448 1.00 97.88 117 GLU A C 1
ATOM 920 O O . GLU A 1 117 ? 4.143 -5.591 16.036 1.00 97.88 117 GLU A O 1
ATOM 925 N N . THR A 1 118 ? 2.905 -3.760 15.669 1.00 97.94 118 THR A N 1
ATOM 926 C CA . THR A 1 118 ? 3.331 -3.609 14.272 1.00 97.94 118 THR A CA 1
ATOM 927 C C . THR A 1 118 ? 4.830 -3.347 14.183 1.00 97.94 118 THR A C 1
ATOM 929 O O . THR A 1 118 ? 5.512 -3.993 13.397 1.00 97.94 118 THR A O 1
ATOM 932 N N . ARG A 1 119 ? 5.366 -2.450 15.018 1.00 97.38 119 ARG A N 1
ATOM 933 C CA . ARG A 1 119 ? 6.797 -2.126 15.050 1.00 97.38 119 ARG A CA 1
ATOM 934 C C . ARG A 1 119 ? 7.659 -3.343 15.390 1.00 97.38 119 ARG A C 1
ATOM 936 O O . ARG A 1 119 ? 8.714 -3.502 14.795 1.00 97.38 119 ARG A O 1
ATOM 943 N N . GLN A 1 120 ? 7.225 -4.178 16.333 1.00 97.88 120 GLN A N 1
ATOM 944 C CA . GLN A 1 120 ? 7.945 -5.391 16.741 1.00 97.88 120 GLN A CA 1
ATOM 945 C C . GLN A 1 120 ? 7.911 -6.502 15.683 1.00 97.88 120 GLN A C 1
ATOM 947 O O . GLN A 1 120 ? 8.785 -7.363 15.683 1.00 97.88 120 GLN A O 1
ATOM 952 N N . ALA A 1 121 ? 6.904 -6.502 14.808 1.00 97.88 121 ALA A N 1
ATOM 953 C CA . ALA A 1 121 ? 6.765 -7.492 13.744 1.00 97.88 121 ALA A CA 1
ATOM 954 C C . ALA A 1 121 ? 7.543 -7.136 12.462 1.00 97.88 121 ALA A C 1
ATOM 956 O O . ALA A 1 121 ? 7.735 -8.001 11.610 1.00 97.88 121 ALA A O 1
ATOM 957 N N . LEU A 1 122 ? 7.960 -5.876 12.314 1.00 98.00 122 LEU A N 1
ATOM 958 C CA . LEU A 1 122 ? 8.766 -5.391 11.193 1.00 98.00 122 LEU A CA 1
ATOM 959 C C . LEU A 1 122 ? 10.254 -5.714 11.389 1.00 98.00 122 LEU A C 1
ATOM 961 O O . LEU A 1 122 ? 10.728 -5.851 12.517 1.00 98.00 122 LEU A O 1
ATOM 965 N N . SER A 1 123 ? 11.007 -5.779 10.289 1.00 97.44 123 SER A N 1
ATOM 966 C CA . SER A 1 123 ? 12.474 -5.793 10.330 1.00 97.44 123 SER A CA 1
ATOM 967 C C . SER A 1 123 ? 13.030 -4.516 10.973 1.00 97.44 123 SER A C 1
ATOM 969 O O . SER A 1 123 ? 12.356 -3.488 10.996 1.00 97.44 123 SER A O 1
ATOM 971 N N . ASP A 1 124 ? 14.279 -4.529 11.447 1.00 97.06 124 ASP A N 1
ATOM 972 C CA . ASP A 1 124 ? 14.891 -3.347 12.078 1.00 97.06 124 ASP A CA 1
ATOM 973 C C . ASP A 1 124 ? 14.887 -2.107 11.155 1.00 97.06 124 ASP A C 1
ATOM 975 O O . ASP A 1 124 ? 14.604 -0.991 11.602 1.00 97.06 124 ASP A O 1
ATOM 979 N N . GLU A 1 125 ? 15.149 -2.297 9.852 1.00 94.94 125 GLU A N 1
ATOM 980 C CA . GLU A 1 125 ? 15.113 -1.221 8.847 1.00 94.94 125 GLU A CA 1
ATOM 981 C C . GLU A 1 125 ? 13.686 -0.665 8.706 1.00 94.94 125 GLU A C 1
ATOM 983 O O . GLU A 1 125 ? 13.471 0.545 8.822 1.00 94.94 125 GLU A O 1
ATOM 988 N N . ALA A 1 126 ? 12.690 -1.537 8.523 1.00 96.19 126 ALA A N 1
ATOM 989 C CA . ALA A 1 126 ? 11.301 -1.122 8.359 1.00 96.19 126 ALA A CA 1
ATOM 990 C C . ALA A 1 126 ? 10.693 -0.545 9.648 1.00 96.19 126 ALA A C 1
ATOM 992 O O . ALA A 1 126 ? 9.937 0.425 9.584 1.00 96.19 126 ALA A O 1
ATOM 993 N N . ALA A 1 127 ? 11.057 -1.070 10.818 1.00 97.06 127 ALA A N 1
ATOM 994 C CA . ALA A 1 127 ? 10.643 -0.566 12.123 1.00 97.06 127 ALA A CA 1
ATOM 995 C C . ALA A 1 127 ? 11.177 0.852 12.379 1.00 97.06 127 ALA A C 1
ATOM 997 O O . ALA A 1 127 ? 10.453 1.699 12.909 1.00 97.06 127 ALA A O 1
ATOM 998 N N . SER A 1 128 ? 12.414 1.138 11.958 1.00 95.06 128 SER A N 1
ATOM 999 C CA . SER A 1 128 ? 12.996 2.484 12.000 1.00 95.06 128 SER A CA 1
ATOM 1000 C C . SER A 1 128 ? 12.212 3.460 11.114 1.00 95.06 128 SER A C 1
ATOM 1002 O O . SER A 1 128 ? 11.782 4.521 11.571 1.00 95.06 128 SER A O 1
ATOM 1004 N N . VAL A 1 129 ? 11.920 3.072 9.868 1.00 93.50 129 VAL A N 1
ATOM 1005 C CA . VAL A 1 129 ? 11.100 3.872 8.938 1.00 93.50 129 VAL A CA 1
ATOM 1006 C C . VAL A 1 129 ? 9.691 4.101 9.488 1.00 93.50 129 VAL A C 1
ATOM 1008 O O . VAL A 1 129 ? 9.176 5.221 9.447 1.00 93.50 129 VAL A O 1
ATOM 1011 N N . TYR A 1 130 ? 9.074 3.059 10.045 1.00 94.56 130 TYR A N 1
ATOM 1012 C CA . TYR A 1 130 ? 7.765 3.125 10.686 1.00 94.56 130 TYR A CA 1
ATOM 1013 C C . TYR A 1 130 ? 7.759 4.160 11.821 1.00 94.56 130 TYR A C 1
ATOM 1015 O O . TYR A 1 130 ? 6.877 5.021 11.880 1.00 94.56 130 TYR A O 1
ATOM 1023 N N . LEU A 1 131 ? 8.775 4.133 12.688 1.00 92.56 131 LEU A N 1
ATOM 1024 C CA . LEU A 1 131 ? 8.897 5.057 13.812 1.00 92.56 131 LEU A CA 1
ATOM 1025 C C . LEU A 1 131 ? 9.186 6.495 13.365 1.00 92.56 131 LEU A C 1
ATOM 1027 O O . LEU A 1 131 ? 8.558 7.417 13.874 1.00 92.56 131 LEU A O 1
ATOM 1031 N N . HIS A 1 132 ? 10.111 6.711 12.432 1.00 88.81 132 HIS A N 1
ATOM 1032 C CA . HIS A 1 132 ? 10.579 8.058 12.081 1.00 88.81 132 HIS A CA 1
ATOM 1033 C C . HIS A 1 132 ? 9.737 8.757 11.012 1.00 88.81 132 HIS A C 1
ATOM 1035 O O . HIS A 1 132 ? 9.745 9.989 10.927 1.00 88.81 132 HIS A O 1
ATOM 1041 N N . ILE A 1 133 ? 9.012 8.003 10.184 1.00 86.62 133 ILE A N 1
ATOM 1042 C CA . ILE A 1 133 ? 8.209 8.553 9.087 1.00 86.62 133 ILE A CA 1
ATOM 1043 C C . ILE A 1 133 ? 6.722 8.328 9.343 1.00 86.62 133 ILE A C 1
ATOM 1045 O O . ILE A 1 133 ? 5.975 9.301 9.453 1.00 86.62 133 ILE A O 1
ATOM 1049 N N . LEU A 1 134 ? 6.283 7.071 9.453 1.00 90.44 134 LEU A N 1
ATOM 1050 C CA . LEU A 1 134 ? 4.854 6.751 9.475 1.00 90.44 134 LEU A CA 1
ATOM 1051 C C . LEU A 1 134 ? 4.153 7.212 10.762 1.00 90.44 134 LEU A C 1
ATOM 1053 O O . LEU A 1 134 ? 3.038 7.727 10.685 1.00 90.44 134 LEU A O 1
ATOM 1057 N N . SER A 1 135 ? 4.792 7.077 11.927 1.00 88.44 135 SER A N 1
ATOM 1058 C CA . SER A 1 135 ? 4.185 7.447 13.217 1.00 88.44 135 SER A CA 1
ATOM 1059 C C . SER A 1 135 ? 3.711 8.908 13.251 1.00 88.44 135 SER A C 1
ATOM 1061 O O . SER A 1 135 ? 2.589 9.178 13.677 1.00 88.44 135 SER A O 1
ATOM 1063 N N . GLY A 1 136 ? 4.497 9.830 12.680 1.00 87.75 136 GLY A N 1
ATOM 1064 C CA . GLY A 1 136 ? 4.139 11.243 12.586 1.00 87.75 136 GLY A CA 1
ATOM 1065 C C . GLY A 1 136 ? 2.858 11.461 11.781 1.00 87.75 136 GLY A C 1
ATOM 1066 O O . GLY A 1 136 ? 1.969 12.184 12.224 1.00 87.75 136 GLY A O 1
ATOM 1067 N N . TYR A 1 137 ? 2.703 10.775 10.645 1.00 87.81 137 TYR A N 1
ATOM 1068 C CA . TYR A 1 137 ? 1.459 10.833 9.874 1.00 87.81 137 TYR A CA 1
ATOM 1069 C C . TYR A 1 137 ? 0.265 10.262 10.644 1.00 87.81 137 TYR A C 1
ATOM 1071 O O . TYR A 1 137 ? -0.839 10.799 10.569 1.00 87.81 137 TYR A O 1
ATOM 1079 N N . GLN A 1 138 ? 0.471 9.189 11.409 1.00 92.19 138 GLN A N 1
ATOM 1080 C CA . GLN A 1 138 ? -0.585 8.596 12.229 1.00 92.19 138 GLN A CA 1
ATOM 1081 C C . GLN A 1 138 ? -1.063 9.551 13.338 1.00 92.19 138 GLN A C 1
ATOM 1083 O O . GLN A 1 138 ? -2.257 9.544 13.657 1.00 92.19 138 GLN A O 1
ATOM 1088 N N . ASP A 1 139 ? -0.154 10.362 13.890 1.00 89.69 139 ASP A N 1
ATOM 1089 C CA . ASP A 1 139 ? -0.428 11.424 14.873 1.00 89.69 139 ASP A CA 1
ATOM 1090 C C . ASP A 1 139 ? -1.028 12.697 14.250 1.00 89.69 139 ASP A C 1
ATOM 1092 O O . ASP A 1 139 ? -1.381 13.632 14.966 1.00 89.69 139 ASP A O 1
ATOM 1096 N N . GLY A 1 140 ? -1.186 12.737 12.923 1.00 83.44 140 GLY A N 1
ATOM 1097 C CA . GLY A 1 140 ? -1.740 13.885 12.209 1.00 83.44 140 GLY A CA 1
ATOM 1098 C C . GLY A 1 140 ? -0.728 14.996 11.934 1.00 83.44 140 GLY A C 1
ATOM 1099 O O . GLY A 1 140 ? -1.139 16.108 11.609 1.00 83.44 140 GLY A O 1
ATOM 1100 N N . ALA A 1 141 ? 0.577 14.719 12.045 1.00 79.88 141 ALA A N 1
ATOM 1101 C CA . ALA A 1 141 ? 1.602 15.668 11.635 1.00 79.88 141 ALA A CA 1
ATOM 1102 C C . ALA A 1 141 ? 1.475 15.963 10.134 1.00 79.88 141 ALA A C 1
ATOM 1104 O O . ALA A 1 141 ? 1.402 15.047 9.310 1.00 79.88 141 ALA A O 1
ATOM 1105 N N . VAL A 1 142 ? 1.483 17.250 9.798 1.00 72.31 142 VAL A N 1
ATOM 1106 C CA . VAL A 1 142 ? 1.614 17.737 8.425 1.00 72.31 142 VAL A CA 1
ATOM 1107 C C . VAL A 1 142 ? 3.094 17.993 8.179 1.00 72.31 142 VAL A C 1
ATOM 1109 O O . VAL A 1 142 ? 3.752 18.638 8.994 1.00 72.31 142 VAL A O 1
ATOM 1112 N N . ARG A 1 143 ? 3.638 17.440 7.093 1.00 68.44 143 ARG A N 1
ATOM 1113 C CA . ARG A 1 143 ? 5.042 17.647 6.721 1.00 68.44 143 ARG A CA 1
ATOM 1114 C C . ARG A 1 143 ? 5.143 18.673 5.602 1.00 68.44 143 ARG A C 1
ATOM 1116 O O . ARG A 1 143 ? 4.906 18.345 4.440 1.00 68.44 143 ARG A O 1
ATOM 1123 N N . ASP A 1 144 ? 5.523 19.891 5.966 1.00 58.19 144 ASP A N 1
ATOM 1124 C CA . ASP A 1 144 ? 5.807 20.956 5.007 1.00 58.19 144 ASP A CA 1
ATOM 1125 C C . ASP A 1 144 ? 7.057 20.616 4.175 1.00 58.19 144 ASP A C 1
ATOM 1127 O O . ASP A 1 144 ? 7.991 19.963 4.645 1.00 58.19 144 ASP A O 1
ATOM 1131 N N . GLY A 1 145 ? 7.054 20.993 2.894 1.00 55.28 145 GLY A N 1
ATOM 1132 C CA . GLY A 1 145 ? 8.143 20.693 1.954 1.00 55.28 145 GLY A CA 1
ATOM 1133 C C . GLY A 1 145 ? 8.163 19.258 1.409 1.00 55.28 145 GLY A C 1
ATOM 1134 O O . GLY A 1 145 ? 8.971 18.946 0.536 1.00 55.28 145 GLY A O 1
ATOM 1135 N N . TRP A 1 146 ? 7.263 18.382 1.866 1.00 57.66 146 TRP A N 1
ATOM 1136 C CA . TRP A 1 146 ? 7.044 17.073 1.253 1.00 57.66 146 TRP A CA 1
ATOM 1137 C C . TRP A 1 146 ? 5.948 17.183 0.193 1.00 57.66 146 TRP A C 1
ATOM 1139 O O . TRP A 1 146 ? 4.927 17.824 0.413 1.00 57.66 146 TRP A O 1
ATOM 1149 N N . ASN A 1 147 ? 6.095 16.474 -0.931 1.00 58.31 147 ASN A N 1
ATOM 1150 C CA . ASN A 1 147 ? 5.026 16.385 -1.940 1.00 58.31 147 ASN A CA 1
ATOM 1151 C C . ASN A 1 147 ? 3.762 15.673 -1.415 1.00 58.31 147 ASN A C 1
ATOM 1153 O O . ASN A 1 147 ? 2.736 15.676 -2.085 1.00 58.31 147 ASN A O 1
ATOM 1157 N N . THR A 1 148 ? 3.840 15.046 -0.238 1.00 66.75 148 THR A N 1
ATOM 1158 C CA . THR A 1 148 ? 2.745 14.324 0.414 1.00 66.75 148 THR A CA 1
ATOM 1159 C C . THR A 1 148 ? 2.583 14.821 1.855 1.00 66.75 148 THR A C 1
ATOM 1161 O O . THR A 1 148 ? 2.984 14.130 2.790 1.00 66.75 148 THR A O 1
ATOM 1164 N N . PRO A 1 149 ? 2.024 16.022 2.073 1.00 67.75 149 PRO A N 1
ATOM 1165 C CA . PRO A 1 149 ? 1.771 16.560 3.410 1.00 67.75 149 PRO A CA 1
ATOM 1166 C C . PRO A 1 149 ? 0.858 15.682 4.276 1.00 67.75 149 PRO A C 1
ATOM 1168 O O . PRO A 1 149 ? 0.937 15.756 5.502 1.00 67.75 149 PRO A O 1
ATOM 1171 N N . ARG A 1 150 ? -0.005 14.851 3.668 1.00 78.25 150 ARG A N 1
ATOM 1172 C CA . ARG A 1 150 ? -0.945 13.977 4.386 1.00 78.25 150 ARG A CA 1
ATOM 1173 C C . ARG A 1 150 ? -1.183 12.659 3.649 1.00 78.25 150 ARG A C 1
ATOM 1175 O O . ARG A 1 150 ? -1.287 12.627 2.422 1.00 78.25 150 ARG A O 1
ATOM 1182 N N . ILE A 1 151 ? -1.356 11.587 4.421 1.00 86.56 151 ILE A N 1
ATOM 1183 C CA . ILE A 1 151 ? -1.841 10.292 3.933 1.00 86.56 151 ILE A CA 1
ATOM 1184 C C . ILE A 1 151 ? -3.296 10.063 4.343 1.00 86.56 151 ILE A C 1
ATOM 1186 O O . ILE A 1 151 ? -3.706 10.442 5.444 1.00 86.56 151 ILE A O 1
ATOM 1190 N N . VAL A 1 152 ? -4.079 9.428 3.473 1.00 90.75 152 VAL A N 1
ATOM 1191 C CA . VAL A 1 152 ? -5.487 9.100 3.748 1.00 90.75 152 VAL A CA 1
ATOM 1192 C C . VAL A 1 152 ? -5.840 7.682 3.279 1.00 90.75 152 VAL A C 1
ATOM 1194 O O . VAL A 1 152 ? -5.277 7.211 2.288 1.00 90.75 152 VAL A O 1
ATOM 1197 N N . PRO A 1 153 ? -6.772 6.974 3.945 1.00 92.12 153 PRO A N 1
ATOM 1198 C CA . PRO A 1 153 ? -7.156 5.629 3.522 1.00 92.12 153 PRO A CA 1
ATOM 1199 C C . PRO A 1 153 ? -7.823 5.595 2.142 1.00 92.12 153 PRO A C 1
ATOM 1201 O O . PRO A 1 153 ? -7.502 4.727 1.334 1.00 92.12 153 PRO A O 1
ATOM 1204 N N . CYS A 1 154 ? -8.729 6.537 1.855 1.00 90.62 154 CYS A N 1
ATOM 1205 C CA . CYS A 1 154 ? -9.599 6.511 0.675 1.00 90.62 154 CYS A CA 1
ATOM 1206 C C . CYS A 1 154 ? -9.453 7.779 -0.179 1.00 90.62 154 CYS A C 1
ATOM 1208 O O . CYS A 1 154 ? -9.379 8.892 0.345 1.00 90.62 154 CYS A O 1
ATOM 1210 N N . GLU A 1 155 ? -9.470 7.627 -1.501 1.00 83.50 155 GLU A N 1
ATOM 1211 C CA . GLU A 1 155 ? -9.328 8.732 -2.456 1.00 83.50 155 GLU A CA 1
ATOM 1212 C C . GLU A 1 155 ? -10.700 9.374 -2.733 1.00 83.50 155 GLU A C 1
ATOM 1214 O O . GLU A 1 155 ? -11.690 8.672 -2.961 1.00 83.50 155 GLU A O 1
ATOM 1219 N N . ASP A 1 156 ? -10.794 10.710 -2.746 1.00 82.19 156 ASP A N 1
ATOM 1220 C CA . ASP A 1 156 ? -12.008 11.386 -3.230 1.00 82.19 156 ASP A CA 1
ATOM 1221 C C . ASP A 1 156 ? -11.912 11.570 -4.744 1.00 82.19 156 ASP A C 1
ATOM 1223 O O . ASP A 1 156 ? -11.403 12.575 -5.245 1.00 82.19 156 ASP A O 1
ATOM 1227 N N . ARG A 1 157 ? -12.484 10.617 -5.485 1.00 70.94 157 ARG A N 1
ATOM 1228 C CA . ARG A 1 157 ? -12.461 10.603 -6.955 1.00 70.94 157 ARG A CA 1
ATOM 1229 C C . ARG A 1 157 ? -13.004 11.875 -7.615 1.00 70.94 157 ARG A C 1
ATOM 1231 O O . ARG A 1 157 ? -12.728 12.129 -8.785 1.00 70.94 157 ARG A O 1
ATOM 1238 N N . ARG A 1 158 ? -13.790 12.690 -6.903 1.00 67.62 158 ARG A N 1
ATOM 1239 C CA . ARG A 1 158 ? -14.330 13.949 -7.442 1.00 67.62 158 ARG A CA 1
ATOM 1240 C C . ARG A 1 158 ? -13.263 15.038 -7.556 1.00 67.62 158 ARG A C 1
ATOM 1242 O O . ARG A 1 158 ? -13.446 15.957 -8.350 1.00 67.62 158 ARG A O 1
ATOM 1249 N N . ARG A 1 159 ? -12.169 14.934 -6.794 1.00 64.12 159 ARG A N 1
ATOM 1250 C CA . ARG A 1 159 ? -11.067 15.910 -6.778 1.00 64.12 159 ARG A CA 1
ATOM 1251 C C . ARG A 1 159 ? -10.113 15.775 -7.970 1.00 64.12 159 ARG A C 1
ATOM 1253 O O . ARG A 1 159 ? -9.378 16.706 -8.263 1.00 64.12 159 ARG A O 1
ATOM 1260 N N . LEU A 1 160 ? -10.193 14.675 -8.719 1.00 56.03 160 LEU A N 1
ATOM 1261 C CA . LEU A 1 160 ? -9.311 14.371 -9.854 1.00 56.03 160 LEU A CA 1
ATOM 1262 C C . LEU A 1 160 ? -9.617 15.152 -11.140 1.00 56.03 160 LEU A C 1
ATOM 1264 O O . LEU A 1 160 ? -8.936 14.973 -12.144 1.00 56.03 160 LEU A O 1
ATOM 1268 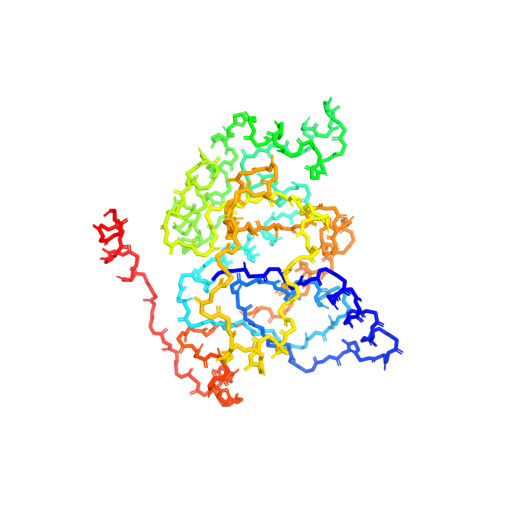N N . ARG A 1 161 ? -10.634 16.022 -11.148 1.00 49.22 161 ARG A N 1
ATOM 1269 C CA . ARG A 1 161 ? -11.045 16.760 -12.357 1.00 49.22 161 ARG A CA 1
ATOM 1270 C C . ARG A 1 161 ? -10.002 17.765 -12.870 1.00 49.22 161 ARG A C 1
ATOM 1272 O O . ARG A 1 161 ? -10.194 18.302 -13.954 1.00 49.22 161 ARG A O 1
ATOM 1279 N N . HIS A 1 162 ? -8.926 18.013 -12.121 1.00 42.44 162 HIS A N 1
ATOM 1280 C CA . HIS A 1 162 ? -7.936 19.048 -12.436 1.00 42.44 162 HIS A CA 1
ATOM 1281 C C . HIS A 1 162 ? -6.479 18.556 -12.467 1.00 42.44 162 HIS A C 1
ATOM 1283 O O . HIS A 1 162 ? -5.584 19.378 -12.633 1.00 42.44 162 HIS A O 1
ATOM 1289 N N . SER A 1 163 ? -6.214 17.250 -12.309 1.00 39.50 163 SER A N 1
ATOM 1290 C CA . SER A 1 163 ? -4.840 16.724 -12.199 1.00 39.50 163 SER A CA 1
ATOM 1291 C C . SER A 1 163 ? -4.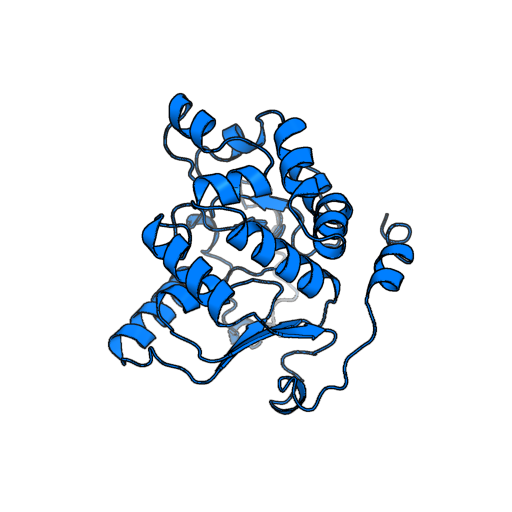369 15.867 -13.373 1.00 39.50 163 SER A C 1
ATOM 1293 O O . SER A 1 163 ? -3.230 15.405 -13.348 1.00 39.50 163 SER A O 1
ATOM 1295 N N . THR A 1 164 ? -5.174 15.675 -14.421 1.00 36.97 164 THR A N 1
ATOM 1296 C CA . THR A 1 164 ? -4.632 15.241 -15.715 1.00 36.97 164 THR A CA 1
ATOM 1297 C C . THR A 1 164 ? -3.754 16.370 -16.233 1.00 36.97 164 THR A C 1
ATOM 1299 O O . THR A 1 164 ? -4.248 17.331 -16.822 1.00 36.97 164 THR A O 1
ATOM 1302 N N . ARG A 1 165 ? -2.446 16.281 -15.972 1.00 37.75 165 ARG A N 1
ATOM 1303 C CA . ARG A 1 165 ? -1.435 17.010 -16.733 1.00 37.75 165 ARG A CA 1
ATOM 1304 C C . ARG A 1 165 ? -1.546 16.535 -18.182 1.00 37.75 165 ARG A C 1
ATOM 1306 O O . ARG A 1 165 ? -0.815 15.647 -18.603 1.00 37.75 165 ARG A O 1
ATOM 1313 N N . CYS A 1 166 ? -2.471 17.113 -18.944 1.00 29.75 166 CYS A N 1
ATOM 1314 C CA . CYS A 1 166 ? -2.284 17.186 -20.380 1.00 29.75 166 CYS A CA 1
ATOM 1315 C C . CYS A 1 166 ? -1.007 18.001 -20.576 1.00 29.75 166 CYS A C 1
ATOM 1317 O O . CYS A 1 166 ? -0.928 19.156 -20.153 1.00 29.75 166 CYS A O 1
ATOM 1319 N N . ALA A 1 167 ? -0.006 17.377 -21.185 1.00 35.31 167 ALA A N 1
ATOM 1320 C CA . ALA A 1 167 ? 1.232 18.015 -21.615 1.00 35.31 167 ALA A CA 1
ATOM 1321 C C . ALA A 1 167 ? 1.005 19.172 -22.618 1.00 35.31 167 ALA A C 1
ATOM 1323 O O . ALA A 1 167 ? 1.955 19.848 -22.986 1.00 35.31 167 ALA A O 1
ATOM 1324 N N . ASP A 1 168 ? -0.245 19.462 -22.986 1.00 32.16 168 ASP A N 1
ATOM 1325 C CA . ASP A 1 168 ? -0.625 20.529 -23.913 1.00 32.16 168 ASP A CA 1
ATOM 1326 C C . ASP A 1 168 ? -0.694 21.926 -23.263 1.00 32.16 168 ASP A C 1
ATOM 1328 O O . ASP A 1 168 ? -0.892 22.923 -23.951 1.00 32.16 168 ASP A O 1
ATOM 1332 N N . ALA A 1 169 ? -0.505 22.049 -21.942 1.00 37.50 169 ALA A N 1
ATOM 1333 C CA . ALA A 1 169 ? -0.442 23.357 -21.274 1.00 37.50 169 ALA A CA 1
ATOM 1334 C C . ALA A 1 169 ? 0.932 24.055 -21.393 1.00 37.50 169 ALA A C 1
ATOM 1336 O O . ALA A 1 169 ? 1.154 25.077 -20.745 1.00 37.50 169 ALA A O 1
ATOM 1337 N N . LEU A 1 170 ? 1.853 23.511 -22.197 1.00 36.91 170 LEU A N 1
ATOM 1338 C CA . LEU A 1 170 ? 3.184 24.077 -22.444 1.00 36.91 170 LEU A CA 1
ATOM 1339 C C . LEU A 1 170 ? 3.310 24.816 -23.789 1.00 36.91 170 LEU A C 1
ATOM 1341 O O . LEU A 1 170 ? 4.388 25.316 -24.084 1.00 36.91 170 LEU A O 1
ATOM 1345 N N . GLU A 1 171 ? 2.229 24.958 -24.568 1.00 36.06 171 GLU A N 1
ATOM 1346 C CA . GLU A 1 171 ? 2.265 25.670 -25.864 1.00 36.06 171 GLU A CA 1
ATOM 1347 C C . GLU A 1 171 ? 1.351 26.909 -25.964 1.00 36.06 171 GLU A C 1
ATOM 1349 O O . GLU A 1 171 ? 1.216 27.485 -27.038 1.00 36.06 171 GLU A O 1
ATOM 1354 N N . LEU A 1 172 ? 0.737 27.378 -24.870 1.00 37.56 172 LEU A N 1
ATOM 1355 C CA . LEU A 1 172 ? -0.190 28.528 -24.917 1.00 37.56 172 LEU A CA 1
ATOM 1356 C C . LEU A 1 172 ? 0.048 29.597 -23.839 1.00 37.56 172 LEU A C 1
ATOM 1358 O O . LEU A 1 172 ? -0.872 30.329 -23.475 1.00 37.56 172 LEU A O 1
ATOM 1362 N N . VAL A 1 173 ? 1.278 29.722 -23.335 1.00 41.94 173 VAL A N 1
ATOM 1363 C CA . VAL A 1 173 ? 1.637 30.765 -22.357 1.00 41.94 173 VAL A CA 1
ATOM 1364 C C . VAL A 1 173 ? 2.780 31.631 -22.882 1.00 41.94 173 VAL A C 1
ATOM 1366 O O . VAL A 1 173 ? 3.842 31.679 -22.281 1.00 41.94 173 VAL A O 1
ATOM 1369 N N . ASP A 1 174 ? 2.545 32.316 -24.001 1.00 40.53 174 ASP A N 1
ATOM 1370 C CA . ASP A 1 174 ? 3.351 33.488 -24.391 1.00 40.53 174 ASP A CA 1
ATOM 1371 C C . ASP A 1 174 ? 2.551 34.809 -24.322 1.00 40.53 174 ASP A C 1
ATOM 1373 O O . ASP A 1 174 ? 3.143 35.876 -24.385 1.00 40.53 174 ASP A O 1
ATOM 1377 N N . ASP A 1 175 ? 1.226 34.776 -24.090 1.00 40.69 175 ASP A N 1
ATOM 1378 C CA . ASP A 1 175 ? 0.364 35.976 -24.198 1.00 40.69 175 ASP A CA 1
ATOM 1379 C C . ASP A 1 175 ? -0.566 36.246 -22.990 1.00 40.69 175 ASP A C 1
ATOM 1381 O O . ASP A 1 175 ? -1.574 36.946 -23.107 1.00 40.69 175 ASP A O 1
ATOM 1385 N N . LEU A 1 176 ? -0.267 35.723 -21.794 1.00 44.34 176 LEU A N 1
ATOM 1386 C CA . LEU A 1 176 ? -1.133 35.903 -20.610 1.00 44.34 176 LEU A CA 1
ATOM 1387 C C . LEU A 1 176 ? -0.429 36.474 -19.369 1.00 44.34 176 LEU A C 1
ATOM 1389 O O . LEU A 1 176 ? -0.760 36.111 -18.243 1.00 44.34 176 LEU A O 1
ATOM 1393 N N . GLU A 1 177 ? 0.446 37.467 -19.539 1.00 44.47 177 GLU A N 1
ATOM 1394 C CA . GLU A 1 177 ? 0.959 38.277 -18.414 1.00 44.47 177 GLU A CA 1
ATOM 1395 C C . GLU A 1 177 ? -0.106 39.194 -17.758 1.00 44.47 177 GLU A C 1
ATOM 1397 O O . GLU A 1 177 ? 0.182 39.893 -16.784 1.00 44.47 177 GLU A O 1
ATOM 1402 N N . HIS A 1 178 ? -1.358 39.203 -18.238 1.00 39.47 178 HIS A N 1
ATOM 1403 C CA . HIS A 1 178 ? -2.402 40.125 -17.755 1.00 39.47 178 HIS A CA 1
ATOM 1404 C C . HIS A 1 178 ? -3.724 39.493 -17.305 1.00 39.47 178 HIS A C 1
ATOM 1406 O O . HIS A 1 178 ? -4.661 40.223 -16.978 1.00 39.47 178 HIS A O 1
ATOM 1412 N N . LEU A 1 179 ? -3.813 38.166 -17.187 1.00 35.28 179 LEU A N 1
ATOM 1413 C CA . LEU A 1 179 ? -4.945 37.537 -16.504 1.00 35.28 179 LEU A CA 1
ATOM 1414 C C . LEU A 1 179 ? -4.510 37.020 -15.137 1.00 35.28 179 LEU A C 1
ATOM 1416 O O . LEU A 1 179 ? -4.246 35.837 -14.937 1.00 35.28 179 LEU A O 1
ATOM 1420 N N . SER A 1 180 ? -4.490 37.937 -14.171 1.00 33.03 180 SER A N 1
ATOM 1421 C CA . SER A 1 180 ? -4.587 37.607 -12.752 1.00 33.03 180 SER A CA 1
ATOM 1422 C C . SER A 1 180 ? -5.919 36.894 -12.514 1.00 33.03 180 SER A C 1
ATOM 1424 O O . SER A 1 180 ? -6.928 37.522 -12.195 1.00 33.03 180 SER A O 1
ATOM 1426 N N . PHE A 1 181 ? -5.952 35.576 -12.704 1.00 35.25 181 PHE A N 1
ATOM 1427 C CA . PHE A 1 181 ? -7.052 34.769 -12.199 1.00 35.25 181 PHE A CA 1
ATOM 1428 C C . PHE A 1 181 ? -7.049 34.909 -10.671 1.00 35.25 181 PHE A C 1
ATOM 1430 O O . PHE A 1 181 ? -6.010 34.684 -10.044 1.00 35.25 181 PHE A O 1
ATOM 1437 N N . PRO A 1 182 ? -8.164 35.320 -10.042 1.00 33.62 182 PRO A N 1
ATOM 1438 C CA . PRO A 1 182 ? -8.220 35.385 -8.595 1.00 33.62 182 PRO A CA 1
ATOM 1439 C C . PRO A 1 182 ? -8.039 33.963 -8.058 1.00 33.62 182 PRO A C 1
ATOM 1441 O O . PRO A 1 182 ? -8.863 33.084 -8.305 1.00 33.62 182 PRO A O 1
ATOM 1444 N N . ASN A 1 183 ? -6.959 33.757 -7.306 1.00 38.16 183 ASN A N 1
ATOM 1445 C CA . ASN A 1 183 ? -6.587 32.511 -6.624 1.00 38.16 183 ASN A CA 1
ATOM 1446 C C . ASN A 1 183 ? -7.614 32.030 -5.567 1.00 38.16 183 ASN A C 1
ATOM 1448 O O . ASN A 1 183 ? -7.318 31.115 -4.804 1.00 38.16 183 ASN A O 1
ATOM 1452 N N . ASP A 1 184 ? -8.817 32.611 -5.519 1.00 32.34 184 ASP A N 1
ATOM 1453 C CA . ASP A 1 184 ? -9.723 32.560 -4.367 1.00 32.34 184 ASP A CA 1
ATOM 1454 C C . ASP A 1 184 ? -11.080 31.892 -4.626 1.00 32.34 184 ASP A C 1
ATOM 1456 O O . ASP A 1 184 ? -11.985 31.999 -3.800 1.00 32.34 184 ASP A O 1
ATOM 1460 N N . ILE A 1 185 ? -11.268 31.154 -5.725 1.00 33.88 185 ILE A N 1
ATOM 1461 C CA . ILE A 1 185 ? -12.535 30.427 -5.937 1.00 33.88 185 ILE A CA 1
ATOM 1462 C C . ILE A 1 185 ? -12.296 28.945 -6.220 1.00 33.88 185 ILE A C 1
ATOM 1464 O O . ILE A 1 185 ? -12.722 28.387 -7.226 1.00 33.88 185 ILE A O 1
ATOM 1468 N N . CYS A 1 186 ? -11.666 28.276 -5.254 1.00 34.16 186 CYS A N 1
ATOM 1469 C CA . CYS A 1 186 ? -12.058 26.916 -4.905 1.00 34.16 186 CYS A CA 1
ATOM 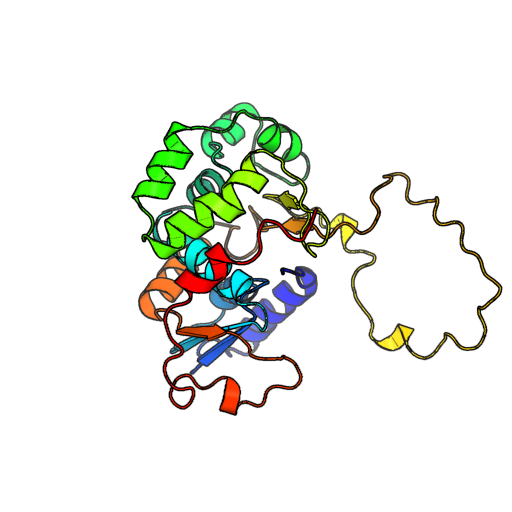1470 C C . CYS A 1 186 ? -12.738 26.999 -3.524 1.00 34.16 186 CYS A C 1
ATOM 1472 O O . CYS A 1 186 ? -12.047 27.293 -2.546 1.00 34.16 186 CYS A O 1
ATOM 1474 N N . PRO A 1 187 ? -14.062 26.763 -3.391 1.00 31.02 187 PRO A N 1
ATOM 1475 C CA . PRO A 1 187 ? -14.812 26.970 -2.140 1.00 31.02 187 PRO A CA 1
ATOM 1476 C C . PRO A 1 187 ? -14.369 26.088 -0.963 1.00 31.02 187 PRO A C 1
ATOM 1478 O O . PRO A 1 187 ? -14.983 26.119 0.099 1.00 31.02 187 PRO A O 1
ATOM 1481 N N . THR A 1 188 ? -13.342 25.260 -1.149 1.00 37.75 188 THR A N 1
ATOM 1482 C CA . THR A 1 188 ? -12.814 24.351 -0.136 1.00 37.75 188 THR A CA 1
ATOM 1483 C C . THR A 1 188 ? -11.459 24.764 0.435 1.00 37.75 188 THR A C 1
ATOM 1485 O O . THR A 1 188 ? -10.965 24.034 1.278 1.00 37.75 188 THR A O 1
ATOM 1488 N N . GLY A 1 189 ? -10.841 25.882 0.029 1.00 28.75 189 GLY A N 1
ATOM 1489 C CA . GLY A 1 189 ? -9.648 26.431 0.708 1.00 28.75 189 GLY A CA 1
ATOM 1490 C C . GLY A 1 189 ? -8.382 25.555 0.714 1.00 28.75 189 GLY A C 1
ATOM 1491 O O . GLY A 1 189 ? -7.352 25.976 1.229 1.00 28.75 189 GLY A O 1
ATOM 1492 N N . TYR A 1 190 ? -8.419 24.360 0.126 1.00 37.88 190 TYR A N 1
ATOM 1493 C CA . TYR A 1 190 ? -7.249 23.513 -0.050 1.00 37.88 190 TYR A CA 1
ATOM 1494 C C . TYR A 1 190 ? -6.484 24.008 -1.280 1.00 37.88 190 TYR A C 1
ATOM 1496 O O . TYR A 1 190 ? -6.891 23.751 -2.417 1.00 37.88 190 TYR A O 1
ATOM 1504 N N . ARG A 1 191 ? -5.371 24.721 -1.048 1.00 39.50 191 ARG A N 1
ATOM 1505 C CA . ARG A 1 191 ? -4.254 24.765 -2.007 1.00 39.50 191 ARG A CA 1
ATOM 1506 C C . ARG A 1 191 ? -3.874 23.320 -2.355 1.00 39.50 191 ARG A C 1
ATOM 1508 O O . ARG A 1 191 ? -4.245 22.406 -1.628 1.00 39.50 191 ARG A O 1
ATOM 1515 N N . GLY A 1 192 ? -3.228 23.105 -3.501 1.00 42.44 192 GLY A N 1
ATOM 1516 C CA . GLY A 1 192 ? -2.874 21.785 -4.044 1.00 42.44 192 GLY A CA 1
ATOM 1517 C C . GLY A 1 192 ? -1.887 20.986 -3.184 1.00 42.44 192 GLY A C 1
ATOM 1518 O O . GLY A 1 192 ? -0.801 20.646 -3.642 1.00 42.44 192 GLY A O 1
ATOM 1519 N N . ASP A 1 193 ? -2.272 20.691 -1.951 1.00 45.56 193 ASP A N 1
ATOM 1520 C CA . ASP A 1 193 ? -1.558 19.898 -0.976 1.00 45.56 193 ASP A CA 1
ATOM 1521 C C . ASP A 1 193 ? -1.673 18.450 -1.446 1.00 45.56 193 ASP A C 1
ATOM 1523 O O . ASP A 1 193 ? -2.766 17.878 -1.477 1.00 45.56 193 ASP A O 1
ATOM 1527 N N . GLY A 1 194 ? -0.565 17.869 -1.901 1.00 52.19 194 GLY A N 1
ATOM 1528 C CA . GLY A 1 194 ? -0.552 16.490 -2.372 1.00 52.19 194 GLY A CA 1
ATOM 1529 C C . GLY A 1 194 ? -1.072 15.541 -1.289 1.00 52.19 194 GLY A C 1
ATOM 1530 O O . GLY A 1 194 ? -0.537 15.455 -0.187 1.00 52.19 194 GLY A O 1
ATOM 1531 N N . ILE A 1 195 ? -2.142 14.816 -1.586 1.00 54.97 195 ILE A N 1
ATOM 1532 C CA . ILE A 1 195 ? -2.659 13.766 -0.710 1.00 54.97 195 ILE A CA 1
ATOM 1533 C C . ILE A 1 195 ? -2.208 12.440 -1.313 1.00 54.97 195 ILE A C 1
ATOM 1535 O O . ILE A 1 195 ? -2.499 12.171 -2.476 1.00 54.97 195 ILE A O 1
ATOM 1539 N N . ALA A 1 196 ? -1.537 11.592 -0.529 1.00 72.06 196 ALA A N 1
ATOM 1540 C CA . ALA A 1 196 ? -1.349 10.199 -0.923 1.00 72.06 196 ALA A CA 1
ATOM 1541 C C . ALA A 1 196 ? -2.489 9.370 -0.341 1.00 72.06 196 ALA A C 1
ATOM 1543 O O . ALA A 1 196 ? -2.561 9.135 0.871 1.00 72.06 196 ALA A O 1
ATOM 1544 N N . SER A 1 197 ? -3.398 8.943 -1.212 1.00 76.62 197 SER A N 1
ATOM 1545 C CA . SER A 1 197 ? -4.373 7.924 -0.853 1.00 76.62 197 SER A CA 1
ATOM 1546 C C . SER A 1 197 ? -3.848 6.524 -1.128 1.00 76.62 197 SER A C 1
ATOM 1548 O O . SER A 1 197 ? -3.197 6.290 -2.143 1.00 76.62 197 SER A O 1
ATOM 1550 N N . PHE A 1 198 ? -4.214 5.587 -0.257 1.00 84.19 198 PHE A N 1
ATOM 1551 C CA . PHE A 1 198 ? -3.988 4.159 -0.463 1.00 84.19 198 PHE A CA 1
ATOM 1552 C C . PHE A 1 198 ? -5.103 3.475 -1.263 1.00 84.19 198 PHE A C 1
ATOM 1554 O O . PHE A 1 198 ? -4.946 2.310 -1.610 1.00 84.19 198 PHE A O 1
ATOM 1561 N N . HIS A 1 199 ? -6.191 4.184 -1.597 1.00 85.94 199 HIS A N 1
ATOM 1562 C CA . HIS A 1 199 ? -7.341 3.652 -2.346 1.00 85.94 199 HIS A CA 1
ATOM 1563 C C . HIS A 1 199 ? -8.033 2.466 -1.652 1.00 85.94 199 HIS A C 1
ATOM 1565 O O . HIS A 1 199 ? -8.442 1.508 -2.302 1.00 85.94 199 HIS A O 1
ATOM 1571 N N . TYR A 1 200 ? -8.178 2.503 -0.322 1.00 93.25 200 TYR A N 1
ATOM 1572 C CA . TYR A 1 200 ? -8.905 1.465 0.414 1.00 93.25 200 TYR A CA 1
ATOM 1573 C C . TYR A 1 200 ? -10.340 1.304 -0.113 1.00 93.25 200 TYR A C 1
ATOM 1575 O O . TYR A 1 200 ? -11.070 2.290 -0.249 1.00 93.25 200 TYR A O 1
ATOM 1583 N N . GLY A 1 201 ? -10.725 0.055 -0.398 1.00 91.94 201 GLY A N 1
ATOM 1584 C CA . GLY A 1 201 ? -11.975 -0.289 -1.080 1.00 91.94 201 GLY A CA 1
ATOM 1585 C C . GLY A 1 201 ? -11.873 -0.315 -2.611 1.00 91.94 201 GLY A C 1
ATOM 1586 O O . GLY A 1 201 ? -12.860 -0.615 -3.280 1.00 91.94 201 GLY A O 1
ATOM 1587 N N . GLU A 1 202 ? -10.694 -0.056 -3.181 1.00 90.38 202 GLU A N 1
ATOM 1588 C CA . GLU A 1 202 ? -10.454 0.000 -4.625 1.00 90.38 202 GLU A CA 1
ATOM 1589 C C . GLU A 1 202 ? -9.118 -0.667 -5.006 1.00 90.38 202 GLU A C 1
ATOM 1591 O O . GLU A 1 202 ? -8.291 -0.985 -4.151 1.00 90.38 202 GLU A O 1
ATOM 1596 N N . GLY A 1 203 ? -8.912 -0.923 -6.305 1.00 90.06 203 GLY A N 1
ATOM 1597 C CA . GLY A 1 203 ? -7.672 -1.519 -6.814 1.00 90.06 203 GLY A CA 1
ATOM 1598 C C . GLY A 1 203 ? -7.296 -2.817 -6.092 1.00 90.06 203 GLY A C 1
ATOM 1599 O O . GLY A 1 203 ? -8.144 -3.675 -5.845 1.00 90.06 203 GLY A O 1
ATOM 1600 N N . TRP A 1 204 ? -6.029 -2.946 -5.705 1.00 94.19 204 TRP A N 1
ATOM 1601 C CA . TRP A 1 204 ? -5.538 -4.096 -4.936 1.00 94.19 204 TRP A CA 1
ATOM 1602 C C . TRP A 1 204 ? -6.093 -4.192 -3.499 1.00 94.19 204 TRP A C 1
ATOM 1604 O O . TRP A 1 204 ? -6.025 -5.260 -2.893 1.00 94.19 204 TRP A O 1
ATOM 1614 N N . LEU A 1 205 ? -6.694 -3.120 -2.967 1.00 95.44 205 LEU A N 1
ATOM 1615 C CA . LEU A 1 205 ? -7.388 -3.092 -1.673 1.00 95.44 205 LEU A CA 1
ATOM 1616 C C . LEU A 1 205 ? -8.913 -3.256 -1.796 1.00 95.44 205 LEU A C 1
ATOM 1618 O O . LEU A 1 205 ? -9.616 -3.146 -0.791 1.00 95.44 205 LEU A O 1
ATOM 1622 N N . ALA A 1 206 ? -9.451 -3.525 -2.992 1.00 94.19 206 ALA A N 1
ATOM 1623 C CA . ALA A 1 206 ? -10.899 -3.635 -3.197 1.00 94.19 206 ALA A CA 1
ATOM 1624 C C . ALA A 1 206 ? -11.518 -4.885 -2.563 1.00 94.19 206 ALA A C 1
ATOM 1626 O O . ALA A 1 206 ? -12.708 -4.906 -2.255 1.00 94.19 206 ALA A O 1
ATOM 1627 N N . SER A 1 207 ? -10.737 -5.954 -2.407 1.00 96.31 207 SER A N 1
ATOM 1628 C CA . SER A 1 207 ? -11.209 -7.209 -1.824 1.00 96.31 207 SER A CA 1
ATOM 1629 C C . SER A 1 207 ? -10.063 -8.010 -1.218 1.00 96.31 207 SER A C 1
ATOM 1631 O O . SER A 1 207 ? -8.911 -7.875 -1.631 1.00 96.31 207 SER A O 1
ATOM 1633 N N . SER A 1 208 ? -10.389 -8.911 -0.289 1.00 97.12 208 SER A N 1
ATOM 1634 C CA . SER A 1 208 ? -9.410 -9.832 0.301 1.00 97.12 208 SER A CA 1
ATOM 1635 C C . SER A 1 208 ? -8.750 -10.744 -0.735 1.00 97.12 208 SER A C 1
ATOM 1637 O O . SER A 1 208 ? -7.593 -11.107 -0.564 1.00 97.12 208 SER A O 1
ATOM 1639 N N . TRP A 1 209 ? -9.449 -11.090 -1.823 1.00 97.75 209 TRP A N 1
ATOM 1640 C CA . TRP A 1 209 ? -8.882 -11.910 -2.897 1.00 97.75 209 TRP A CA 1
ATOM 1641 C C . TRP A 1 209 ? -7.793 -11.163 -3.679 1.00 97.75 209 TRP A C 1
ATOM 1643 O O . TRP A 1 209 ? -6.690 -11.681 -3.825 1.00 97.75 209 TRP A O 1
ATOM 1653 N N . LEU A 1 210 ? -8.070 -9.929 -4.121 1.00 96.69 210 LEU A N 1
ATOM 1654 C CA . LEU A 1 210 ? -7.081 -9.098 -4.826 1.00 96.69 210 LEU A CA 1
ATOM 1655 C C . LEU A 1 210 ? -5.862 -8.811 -3.949 1.00 96.69 210 LEU A C 1
ATOM 1657 O O . LEU A 1 210 ? -4.726 -8.900 -4.409 1.00 96.69 210 LEU A O 1
ATOM 1661 N N . TYR A 1 211 ? -6.104 -8.5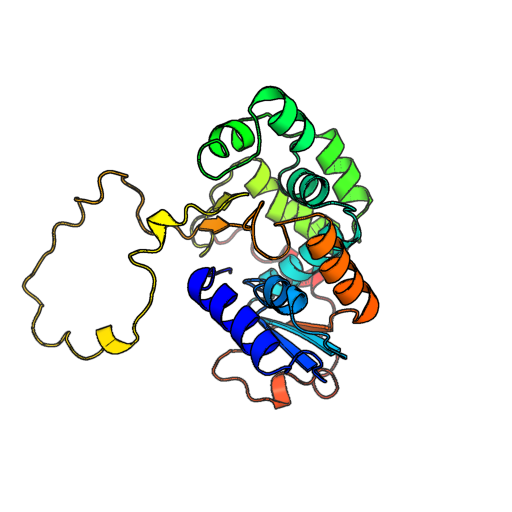22 -2.673 1.00 97.94 211 TYR A N 1
ATOM 1662 C CA . TYR A 1 211 ? -5.048 -8.298 -1.701 1.00 97.94 211 TYR A CA 1
ATOM 1663 C C . TYR A 1 211 ? -4.168 -9.533 -1.508 1.00 97.94 211 TYR A C 1
ATOM 1665 O O . TYR A 1 211 ? -2.944 -9.432 -1.569 1.00 97.94 211 TYR A O 1
ATOM 1673 N N . ALA A 1 212 ? -4.782 -10.708 -1.329 1.00 98.19 212 ALA A N 1
ATOM 1674 C CA . ALA A 1 212 ? -4.060 -11.969 -1.201 1.00 98.19 212 ALA A CA 1
ATOM 1675 C C . ALA A 1 212 ? -3.224 -12.276 -2.451 1.00 98.19 212 ALA A C 1
ATOM 1677 O O . ALA A 1 212 ? -2.099 -12.752 -2.323 1.00 98.19 212 ALA A O 1
ATOM 1678 N N . GLU A 1 213 ? -3.735 -11.958 -3.642 1.00 97.81 213 GLU A N 1
ATOM 1679 C CA . GLU A 1 213 ? -3.012 -12.151 -4.898 1.00 97.81 213 GLU A CA 1
ATOM 1680 C C . GLU A 1 213 ? -1.787 -11.233 -5.015 1.00 97.81 213 GLU A C 1
ATOM 1682 O O . GLU A 1 213 ? -0.696 -11.694 -5.354 1.00 97.81 213 GLU A O 1
ATOM 1687 N N . VAL A 1 214 ? -1.925 -9.948 -4.673 1.00 97.69 214 VAL A N 1
ATOM 1688 C CA . VAL A 1 214 ? -0.786 -9.017 -4.641 1.00 97.69 214 VAL A CA 1
ATOM 1689 C C . VAL A 1 214 ? 0.232 -9.435 -3.582 1.00 97.69 214 VAL A C 1
ATOM 1691 O O . VAL A 1 214 ? 1.426 -9.500 -3.873 1.00 97.69 214 VAL A O 1
ATOM 1694 N N . ARG A 1 215 ? -0.227 -9.796 -2.380 1.00 98.06 215 ARG A N 1
ATOM 1695 C CA . ARG A 1 215 ? 0.623 -10.297 -1.294 1.00 98.06 215 ARG A CA 1
ATOM 1696 C C . ARG A 1 215 ? 1.412 -11.537 -1.721 1.00 98.06 215 ARG A C 1
ATOM 1698 O O . ARG A 1 215 ? 2.622 -11.586 -1.513 1.00 98.06 215 ARG A O 1
ATOM 1705 N N . ARG A 1 216 ? 0.756 -12.504 -2.373 1.00 98.38 216 ARG A N 1
ATOM 1706 C CA . ARG A 1 216 ? 1.393 -13.707 -2.931 1.00 98.38 216 ARG A CA 1
ATOM 1707 C C . ARG A 1 216 ? 2.478 -13.341 -3.945 1.00 98.38 216 ARG A C 1
ATOM 1709 O O . ARG A 1 216 ? 3.597 -13.828 -3.832 1.00 98.38 216 ARG A O 1
ATOM 1716 N N . LYS A 1 217 ? 2.184 -12.444 -4.892 1.00 98.12 217 LYS A N 1
ATOM 1717 C CA . LYS A 1 217 ? 3.155 -11.995 -5.907 1.00 98.12 217 LYS A CA 1
ATOM 1718 C C . LYS A 1 217 ? 4.356 -11.290 -5.293 1.00 98.12 217 LYS A C 1
ATOM 1720 O O . LYS A 1 217 ? 5.481 -11.555 -5.706 1.00 98.12 217 LYS A O 1
ATOM 1725 N N . LEU A 1 218 ? 4.152 -10.433 -4.295 1.00 97.50 218 LEU A N 1
ATOM 1726 C CA . LEU A 1 218 ? 5.256 -9.810 -3.561 1.00 97.50 218 LEU A CA 1
ATOM 1727 C C . LEU A 1 218 ? 6.124 -10.864 -2.860 1.00 97.50 218 LEU A C 1
ATOM 1729 O O . LEU A 1 218 ? 7.348 -10.796 -2.933 1.00 97.50 218 LEU A O 1
ATOM 1733 N N . GLN A 1 219 ? 5.506 -11.867 -2.236 1.00 97.12 219 GLN A N 1
ATOM 1734 C CA . GLN A 1 219 ? 6.229 -12.938 -1.551 1.00 97.12 219 GLN A CA 1
ATOM 1735 C C . GLN A 1 219 ? 7.036 -13.821 -2.516 1.00 97.12 219 GLN A C 1
ATOM 1737 O O . GLN A 1 219 ? 8.175 -14.175 -2.217 1.00 97.12 219 GLN A O 1
ATOM 1742 N N . GLU A 1 220 ? 6.460 -14.178 -3.664 1.00 96.81 220 GLU A N 1
ATOM 1743 C CA . GLU A 1 220 ? 7.108 -15.033 -4.666 1.00 96.81 220 GLU A CA 1
ATOM 1744 C C . GLU A 1 220 ? 8.222 -14.317 -5.425 1.00 96.81 220 GLU A C 1
ATOM 1746 O O . GLU A 1 220 ? 9.261 -14.912 -5.699 1.00 96.81 220 GLU A O 1
ATOM 1751 N N . THR A 1 221 ? 8.010 -13.046 -5.775 1.00 94.56 221 THR A N 1
ATOM 1752 C CA . THR A 1 221 ? 8.968 -12.290 -6.594 1.00 94.56 221 THR A CA 1
ATOM 1753 C C . THR A 1 221 ? 10.120 -11.704 -5.798 1.00 94.56 221 THR A C 1
ATOM 1755 O O . THR A 1 221 ? 11.148 -11.428 -6.408 1.00 94.56 221 THR A O 1
ATOM 1758 N N . GLN A 1 222 ? 9.952 -11.510 -4.482 1.00 94.25 222 GLN A N 1
ATOM 1759 C CA . GLN A 1 222 ? 10.924 -10.867 -3.588 1.00 94.25 222 GLN A CA 1
ATOM 1760 C C . GLN A 1 222 ? 11.509 -9.588 -4.217 1.00 94.25 222 GLN A C 1
ATOM 1762 O O . GLN A 1 222 ? 12.623 -9.613 -4.747 1.00 94.25 222 GLN A O 1
ATOM 1767 N N . PRO A 1 223 ? 10.750 -8.472 -4.208 1.00 94.62 223 PRO A N 1
ATOM 1768 C CA . PRO A 1 223 ? 11.111 -7.271 -4.943 1.00 94.62 223 PRO A CA 1
ATOM 1769 C C . PRO A 1 223 ? 12.545 -6.819 -4.674 1.00 94.62 223 PRO A C 1
ATOM 1771 O O . PRO A 1 223 ? 12.991 -6.766 -3.527 1.00 94.62 223 PRO A O 1
ATOM 1774 N N . THR A 1 224 ? 13.238 -6.444 -5.742 1.00 94.62 224 THR A N 1
ATOM 1775 C CA . THR A 1 224 ? 14.563 -5.812 -5.672 1.00 94.62 224 THR A CA 1
ATOM 1776 C C . THR A 1 224 ? 14.422 -4.294 -5.721 1.00 94.62 224 THR A C 1
ATOM 1778 O O . THR A 1 224 ? 13.414 -3.787 -6.215 1.00 94.62 224 THR A O 1
ATOM 1781 N N . TRP A 1 225 ? 15.416 -3.568 -5.206 1.00 92.94 225 TRP A N 1
ATOM 1782 C CA . TRP A 1 225 ? 15.318 -2.124 -4.984 1.00 92.94 225 TRP A CA 1
ATOM 1783 C C . TRP A 1 225 ? 16.582 -1.398 -5.448 1.00 92.94 225 TRP A C 1
ATOM 1785 O O . TRP A 1 225 ? 17.676 -1.848 -5.114 1.00 92.94 225 TRP A O 1
ATOM 1795 N N . SER A 1 226 ? 16.428 -0.266 -6.135 1.00 91.06 226 SER A N 1
ATOM 1796 C CA . SER A 1 226 ? 17.525 0.647 -6.496 1.00 91.06 226 SER A CA 1
ATOM 1797 C C . SER A 1 226 ? 17.210 2.079 -6.061 1.00 91.06 226 SER A C 1
ATOM 1799 O O . SER A 1 226 ? 16.118 2.583 -6.308 1.00 91.06 226 SER A O 1
ATOM 1801 N N . SER A 1 227 ? 18.154 2.756 -5.413 1.00 88.88 227 SER A N 1
ATOM 1802 C CA . SER A 1 227 ? 18.044 4.182 -5.078 1.00 88.88 227 SER A CA 1
ATOM 1803 C C . SER A 1 227 ? 18.846 5.041 -6.059 1.00 88.88 227 SER A C 1
ATOM 1805 O O . SER A 1 227 ? 19.669 4.520 -6.805 1.00 88.88 227 SER A O 1
ATOM 1807 N N . GLN A 1 228 ? 18.614 6.359 -6.044 1.00 86.06 228 GLN A N 1
ATOM 1808 C CA . GLN A 1 228 ? 19.364 7.348 -6.839 1.00 86.06 228 GLN A CA 1
ATOM 1809 C C . GLN A 1 228 ? 19.232 7.180 -8.362 1.00 86.06 228 GLN A C 1
ATOM 1811 O O . GLN A 1 228 ? 20.047 7.697 -9.120 1.00 86.06 228 GLN A O 1
ATOM 1816 N N . VAL A 1 229 ? 18.181 6.500 -8.817 1.00 83.94 229 VAL A N 1
ATOM 1817 C CA . VAL A 1 229 ? 17.864 6.386 -10.242 1.00 83.94 229 VAL A CA 1
ATOM 1818 C C . VAL A 1 229 ? 17.012 7.585 -10.653 1.00 83.94 229 VAL A C 1
ATOM 1820 O O . VAL A 1 229 ? 15.860 7.706 -10.227 1.00 83.94 229 VAL A O 1
ATOM 1823 N N . ASP A 1 230 ? 17.581 8.475 -11.463 1.00 80.38 230 ASP A N 1
ATOM 1824 C CA . ASP A 1 230 ? 16.898 9.666 -11.973 1.00 80.38 230 ASP A CA 1
ATOM 1825 C C . ASP A 1 230 ? 16.029 9.320 -13.189 1.00 80.38 230 ASP A C 1
ATOM 1827 O O . ASP A 1 230 ? 16.536 9.070 -14.274 1.00 80.38 230 ASP A O 1
ATOM 1831 N N . PHE A 1 231 ? 14.707 9.296 -13.033 1.00 73.38 231 PHE A N 1
ATOM 1832 C CA . PHE A 1 231 ? 13.771 9.042 -14.131 1.00 73.38 231 PHE A CA 1
ATOM 1833 C C . PHE A 1 231 ? 13.046 10.338 -14.519 1.00 73.38 231 PHE A C 1
ATOM 1835 O O . PHE A 1 231 ? 12.505 11.003 -13.631 1.00 73.38 231 PHE A O 1
ATOM 1842 N N . PRO A 1 232 ? 12.969 10.697 -15.819 1.00 73.12 232 PRO A N 1
ATOM 1843 C CA . PRO A 1 232 ? 13.119 9.832 -17.001 1.00 73.12 232 PRO A CA 1
ATOM 1844 C C . PRO A 1 232 ? 14.523 9.772 -17.632 1.00 73.12 232 PRO A C 1
ATOM 1846 O O . PRO A 1 232 ? 14.653 9.223 -18.722 1.00 73.12 232 PRO A O 1
ATOM 1849 N N . ALA A 1 233 ? 15.556 10.346 -17.007 1.00 77.19 233 ALA A N 1
ATOM 1850 C CA . ALA A 1 233 ? 16.905 10.390 -17.586 1.00 77.19 233 ALA A CA 1
ATOM 1851 C C . ALA A 1 233 ? 17.626 9.024 -17.600 1.00 77.19 233 ALA A C 1
ATOM 1853 O O . ALA A 1 233 ? 18.519 8.817 -18.419 1.00 77.19 233 ALA A O 1
ATOM 1854 N N . ALA A 1 234 ? 17.231 8.108 -16.716 1.00 76.94 234 ALA A N 1
ATOM 1855 C CA . ALA A 1 234 ? 17.803 6.779 -16.555 1.00 76.94 234 ALA A CA 1
ATOM 1856 C C . ALA A 1 234 ? 17.507 5.867 -17.752 1.00 76.94 234 ALA A C 1
ATOM 1858 O O . ALA A 1 234 ? 16.370 5.777 -18.232 1.00 76.94 234 ALA A O 1
ATOM 1859 N N . GLY A 1 235 ? 18.537 5.147 -18.191 1.00 78.06 235 GLY A N 1
ATOM 1860 C CA . GLY A 1 235 ? 18.437 4.108 -19.205 1.00 78.06 235 GLY A CA 1
ATOM 1861 C C . GLY A 1 235 ? 17.977 2.766 -18.620 1.00 78.06 235 GLY A C 1
ATOM 1862 O O . GLY A 1 235 ? 17.982 2.562 -17.402 1.00 78.06 235 GLY A O 1
ATOM 1863 N N . PRO A 1 236 ? 17.583 1.797 -19.467 1.00 76.56 236 PRO A N 1
ATOM 1864 C CA . PRO A 1 236 ? 17.280 0.435 -19.027 1.00 76.56 236 PRO A CA 1
ATOM 1865 C C . PRO A 1 236 ? 18.406 -0.221 -18.216 1.00 76.56 236 PRO A C 1
ATOM 1867 O O . PRO A 1 236 ? 18.124 -1.020 -17.327 1.00 76.56 236 PRO A O 1
ATOM 1870 N N . GLU A 1 237 ? 19.663 0.108 -18.506 1.00 77.75 237 GLU A N 1
ATOM 1871 C CA . GLU A 1 237 ? 20.862 -0.368 -17.815 1.00 77.75 237 GLU A CA 1
ATOM 1872 C C . GLU A 1 237 ? 20.910 0.025 -16.332 1.00 77.75 237 GLU A C 1
ATOM 1874 O O . GLU A 1 237 ? 21.316 -0.797 -15.509 1.00 77.75 237 GLU A O 1
ATOM 1879 N N . ASP A 1 238 ? 20.405 1.209 -15.976 1.00 73.06 238 ASP A N 1
ATOM 1880 C CA . ASP A 1 238 ? 20.346 1.707 -14.594 1.00 73.06 238 ASP A CA 1
ATOM 1881 C C . ASP A 1 238 ? 19.285 0.964 -13.758 1.00 73.06 238 ASP A C 1
ATOM 1883 O O . ASP A 1 238 ? 19.290 0.991 -12.527 1.00 73.06 238 ASP A O 1
ATOM 1887 N N . LEU A 1 239 ? 18.368 0.264 -14.436 1.00 74.06 239 LEU A N 1
ATOM 1888 C CA . LEU A 1 239 ? 17.250 -0.489 -13.861 1.00 74.06 239 LEU A CA 1
ATOM 1889 C C . LEU A 1 239 ? 17.538 -1.999 -13.754 1.00 74.06 239 LEU A C 1
ATOM 1891 O O . LEU A 1 239 ? 16.658 -2.795 -13.390 1.00 74.06 239 LEU A O 1
ATOM 1895 N N . LEU A 1 240 ? 18.760 -2.426 -14.096 1.00 68.69 240 LEU A N 1
ATOM 1896 C CA . LEU A 1 240 ? 19.202 -3.814 -14.006 1.00 68.69 240 LEU A CA 1
ATOM 1897 C C . LEU A 1 240 ? 20.017 -4.031 -12.713 1.00 68.69 240 LEU A C 1
ATOM 1899 O O . LEU A 1 240 ? 21.186 -3.654 -12.647 1.00 68.69 240 LEU A O 1
ATOM 1903 N N . PRO A 1 241 ? 19.456 -4.724 -11.701 1.00 57.12 241 PRO A N 1
ATOM 1904 C CA . PRO A 1 241 ? 20.135 -4.977 -10.431 1.00 57.12 241 PRO A CA 1
ATOM 1905 C C . PRO A 1 241 ? 21.357 -5.898 -10.580 1.00 57.12 241 PRO A C 1
ATOM 1907 O O . PRO A 1 241 ? 22.188 -5.948 -9.685 1.00 57.12 241 PRO A O 1
ATOM 1910 N N . ASP A 1 242 ? 21.492 -6.600 -11.713 1.00 53.25 242 ASP A N 1
ATOM 1911 C CA . ASP A 1 242 ? 22.638 -7.473 -12.001 1.00 53.25 242 ASP A CA 1
ATOM 1912 C C . ASP A 1 242 ? 23.906 -6.675 -12.406 1.00 53.25 242 ASP A C 1
ATOM 1914 O O . ASP A 1 242 ? 24.990 -7.252 -12.478 1.00 53.25 242 ASP A O 1
ATOM 1918 N N . LEU A 1 243 ? 23.793 -5.362 -12.669 1.00 43.84 243 LEU A N 1
ATOM 1919 C CA . LEU A 1 243 ? 24.905 -4.482 -13.076 1.00 43.84 243 LEU A CA 1
ATOM 1920 C C . LEU A 1 243 ? 25.179 -3.342 -12.083 1.00 43.84 243 LEU A C 1
ATOM 1922 O O . LEU A 1 243 ? 26.317 -2.884 -11.979 1.00 43.84 243 LEU A O 1
ATOM 1926 N N . ALA A 1 244 ? 24.166 -2.905 -11.334 1.00 42.69 244 ALA A N 1
ATOM 1927 C CA . ALA A 1 244 ? 24.331 -1.919 -10.276 1.00 42.69 244 ALA A CA 1
ATOM 1928 C C . ALA A 1 244 ? 24.962 -2.593 -9.046 1.00 42.69 244 ALA A C 1
ATOM 1930 O O . ALA A 1 244 ? 24.308 -3.343 -8.323 1.00 42.69 244 ALA A O 1
ATOM 1931 N N . GLY A 1 245 ? 26.262 -2.360 -8.835 1.00 40.34 245 GLY A N 1
ATOM 1932 C CA . GLY A 1 245 ? 26.989 -2.841 -7.663 1.00 40.34 245 GLY A CA 1
ATOM 1933 C C . GLY A 1 245 ? 26.225 -2.541 -6.373 1.00 40.34 245 GLY A C 1
ATOM 1934 O O . GLY A 1 245 ? 25.704 -1.442 -6.201 1.00 40.34 245 GLY A O 1
ATOM 1935 N N . ALA A 1 246 ? 26.140 -3.544 -5.496 1.00 37.75 246 ALA A N 1
ATOM 1936 C CA . ALA A 1 246 ? 25.474 -3.476 -4.201 1.00 37.75 246 ALA A CA 1
ATOM 1937 C C . ALA A 1 246 ? 25.848 -2.183 -3.461 1.00 37.75 246 ALA A C 1
ATOM 1939 O O . ALA A 1 246 ? 26.954 -2.054 -2.937 1.00 37.75 246 ALA A O 1
ATOM 1940 N N . CYS A 1 247 ? 24.935 -1.213 -3.456 1.00 39.16 247 CYS A N 1
ATOM 1941 C CA . CYS A 1 247 ? 25.157 0.052 -2.781 1.00 39.16 247 CYS A CA 1
ATOM 1942 C C . CYS A 1 247 ? 24.987 -0.166 -1.272 1.00 39.16 247 CYS A C 1
ATOM 1944 O O . CYS A 1 247 ? 24.018 -0.782 -0.823 1.00 39.16 247 CYS A O 1
ATOM 1946 N N . GLU A 1 248 ? 25.984 0.289 -0.516 1.00 40.25 248 GLU A N 1
ATOM 1947 C CA . GLU A 1 248 ? 26.149 0.072 0.919 1.00 40.25 248 GLU A CA 1
ATOM 1948 C C . GLU A 1 248 ? 24.938 0.528 1.755 1.00 40.25 248 GLU A C 1
ATOM 1950 O O . GLU A 1 248 ? 24.160 1.402 1.374 1.00 40.25 248 GLU A O 1
ATOM 1955 N N . SER A 1 249 ? 24.792 -0.108 2.921 1.00 41.16 249 SER A N 1
ATOM 1956 C CA . SER A 1 249 ? 23.646 -0.006 3.830 1.00 41.16 249 SER A CA 1
ATOM 1957 C C . SER A 1 249 ? 23.228 1.451 4.146 1.00 41.16 249 SER A C 1
ATOM 1959 O O . SER A 1 249 ? 24.050 2.232 4.629 1.00 41.16 249 SER A O 1
ATOM 1961 N N . PRO A 1 250 ? 21.947 1.831 3.956 1.00 45.34 250 PRO A N 1
ATOM 1962 C CA . PRO A 1 250 ? 21.464 3.217 4.037 1.00 45.34 250 PRO A CA 1
ATOM 1963 C C . PRO A 1 250 ? 21.291 3.773 5.463 1.00 45.34 250 PRO A C 1
ATOM 1965 O O . PRO A 1 250 ? 20.805 4.894 5.629 1.00 45.34 250 PRO A O 1
ATOM 1968 N N . ILE A 1 251 ? 21.682 3.034 6.508 1.00 46.56 251 ILE A N 1
ATOM 1969 C CA . ILE A 1 251 ? 21.420 3.415 7.910 1.00 46.56 251 ILE A CA 1
ATOM 1970 C C . ILE A 1 251 ? 22.064 4.769 8.273 1.00 46.56 251 ILE A C 1
ATOM 1972 O O . ILE A 1 251 ? 21.518 5.514 9.085 1.00 46.56 251 ILE A O 1
ATOM 1976 N N . THR A 1 252 ? 23.155 5.160 7.612 1.00 43.25 252 THR A N 1
ATOM 1977 C CA . THR A 1 252 ? 23.866 6.422 7.882 1.00 43.25 252 THR A CA 1
ATOM 1978 C C . THR A 1 252 ? 23.129 7.681 7.385 1.00 43.25 252 THR A C 1
ATOM 1980 O O . THR A 1 252 ? 23.429 8.784 7.845 1.00 43.25 252 THR A O 1
ATOM 1983 N N . LEU A 1 253 ? 22.139 7.556 6.488 1.00 44.38 253 LEU A N 1
ATOM 1984 C CA . LEU A 1 253 ? 21.388 8.706 5.949 1.00 44.38 253 LEU A CA 1
ATOM 1985 C C . LEU A 1 253 ? 20.257 9.186 6.871 1.00 44.38 253 LEU A C 1
ATOM 1987 O O . LEU A 1 253 ? 19.941 10.374 6.876 1.00 44.38 253 LEU A O 1
ATOM 1991 N N . LEU A 1 254 ? 19.684 8.313 7.709 1.00 45.84 254 LEU A N 1
ATOM 1992 C CA . LEU A 1 254 ? 18.631 8.714 8.657 1.00 45.84 254 LEU A CA 1
ATOM 1993 C C . LEU A 1 254 ? 19.168 9.562 9.824 1.00 45.84 254 LEU A C 1
ATOM 1995 O O . LEU A 1 254 ? 18.398 10.264 10.478 1.00 45.84 254 LEU A O 1
ATOM 1999 N N . SER A 1 255 ? 20.482 9.537 10.069 1.00 41.81 255 SER A N 1
ATOM 2000 C CA . SER A 1 255 ? 21.138 10.342 11.106 1.00 41.81 255 SER A CA 1
ATOM 2001 C C . SER A 1 255 ? 21.496 11.773 10.690 1.00 41.81 255 SER A C 1
ATOM 2003 O O . SER A 1 255 ? 21.837 12.560 11.573 1.00 41.81 255 SER A O 1
ATOM 2005 N N . LEU A 1 256 ? 21.436 12.131 9.398 1.00 37.72 256 LEU A N 1
ATOM 2006 C CA . LEU A 1 256 ? 22.010 13.399 8.928 1.00 37.72 256 LEU A CA 1
ATOM 2007 C C . LEU A 1 256 ? 21.024 14.551 8.669 1.00 37.72 256 LEU A C 1
ATOM 2009 O O . LEU A 1 256 ? 21.449 15.682 8.854 1.00 37.72 256 LEU A O 1
ATOM 2013 N N . ASP A 1 257 ? 19.729 14.344 8.388 1.00 40.22 257 ASP A N 1
ATOM 2014 C CA . ASP A 1 257 ? 18.875 15.468 7.932 1.00 40.22 257 ASP A CA 1
ATOM 2015 C C . ASP A 1 257 ? 17.413 15.467 8.424 1.00 40.22 257 ASP A C 1
ATOM 2017 O O . ASP A 1 257 ? 16.471 15.656 7.660 1.00 40.22 257 ASP A O 1
ATOM 2021 N N . PHE A 1 258 ? 17.185 15.341 9.735 1.00 44.91 258 PHE A N 1
ATOM 2022 C CA . PHE A 1 258 ? 15.889 15.731 10.335 1.00 44.91 258 PHE A CA 1
ATOM 2023 C C . PHE A 1 258 ? 15.924 17.083 11.067 1.00 44.91 258 PHE A C 1
ATOM 2025 O O . PHE A 1 258 ? 14.916 17.501 11.629 1.00 44.91 258 PHE A O 1
ATOM 2032 N N . LYS A 1 259 ? 17.065 17.789 11.063 1.00 37.22 259 LYS A N 1
ATOM 2033 C CA . LYS A 1 259 ? 17.226 19.097 11.730 1.00 37.22 259 LYS A CA 1
ATOM 2034 C C . LYS A 1 259 ? 17.334 20.303 10.788 1.00 37.22 259 LYS A C 1
ATOM 2036 O O . LYS A 1 259 ? 17.399 21.415 11.296 1.00 37.22 259 LYS A O 1
ATOM 2041 N N . GLN A 1 260 ? 17.356 20.119 9.466 1.00 31.14 260 GLN A N 1
ATOM 2042 C CA . GLN A 1 260 ? 17.557 21.227 8.513 1.00 31.14 260 GLN A CA 1
ATOM 2043 C C . GLN A 1 260 ? 16.333 21.606 7.668 1.00 31.14 260 GLN A C 1
ATOM 2045 O O . GLN A 1 260 ? 16.439 22.479 6.815 1.00 31.14 260 GLN A O 1
ATOM 2050 N N . VAL A 1 261 ? 15.159 21.030 7.931 1.00 33.78 261 VAL A N 1
ATOM 2051 C CA . VAL A 1 261 ? 13.902 21.488 7.319 1.00 33.78 261 VAL A CA 1
ATOM 2052 C C . VAL A 1 261 ? 12.904 21.785 8.435 1.00 33.78 261 VAL A C 1
ATOM 2054 O O . VAL A 1 261 ? 12.089 20.940 8.799 1.00 33.78 261 VAL A O 1
ATOM 2057 N N . ALA A 1 262 ? 13.057 22.962 9.037 1.00 33.38 262 ALA A N 1
ATOM 2058 C CA . ALA A 1 262 ? 12.106 23.604 9.940 1.00 33.38 262 ALA A CA 1
ATOM 2059 C C . ALA A 1 262 ? 12.020 25.086 9.568 1.00 33.38 262 ALA A C 1
ATOM 2061 O O . ALA A 1 262 ? 13.091 25.659 9.255 1.00 33.38 262 ALA A O 1
#